Protein AF-A0A8T5V5U5-F1 (afdb_monomer)

Mean predicted aligned error: 10.46 Å

Structure (mmCIF, N/CA/C/O backbone):
data_AF-A0A8T5V5U5-F1
#
_entry.id   AF-A0A8T5V5U5-F1
#
loop_
_atom_site.group_PDB
_atom_site.id
_atom_site.type_symbol
_atom_site.label_atom_id
_atom_site.label_alt_id
_atom_site.label_comp_id
_atom_site.label_asym_id
_atom_site.label_entity_id
_atom_site.label_seq_id
_atom_site.pdbx_PDB_ins_code
_atom_site.Cartn_x
_atom_site.Cartn_y
_atom_site.Cartn_z
_atom_site.occupancy
_atom_site.B_iso_or_equiv
_atom_site.auth_seq_id
_atom_site.auth_comp_id
_atom_site.auth_asym_id
_atom_site.auth_atom_id
_atom_site.pdbx_PDB_model_num
ATOM 1 N N . MET A 1 1 ? -8.042 -79.315 -19.172 1.00 40.44 1 MET A N 1
ATOM 2 C CA . MET A 1 1 ? -8.288 -78.152 -18.292 1.00 40.44 1 MET A CA 1
ATOM 3 C C . MET A 1 1 ? -7.069 -77.241 -18.373 1.00 40.44 1 MET A C 1
ATOM 5 O O . MET A 1 1 ? -6.069 -77.537 -17.739 1.00 40.44 1 MET A O 1
ATOM 9 N N . LEU A 1 2 ? -7.105 -76.212 -19.225 1.00 36.47 2 LEU A N 1
ATOM 10 C CA . LEU A 1 2 ? -5.972 -75.315 -19.485 1.00 36.47 2 LEU A CA 1
ATOM 11 C C . LEU A 1 2 ? -6.379 -73.904 -19.035 1.00 36.47 2 LEU A C 1
ATOM 13 O O . LEU A 1 2 ? -7.321 -73.335 -19.582 1.00 36.47 2 LEU A O 1
ATOM 17 N N . ARG A 1 3 ? -5.746 -73.383 -17.979 1.00 41.25 3 ARG A N 1
ATOM 18 C CA . ARG A 1 3 ? -6.030 -72.053 -17.419 1.00 41.25 3 ARG A CA 1
ATOM 19 C C . ARG A 1 3 ? -5.137 -71.023 -18.113 1.00 41.25 3 ARG A C 1
ATOM 21 O O . ARG A 1 3 ? -3.934 -71.015 -17.883 1.00 41.25 3 ARG A O 1
ATOM 28 N N . ILE A 1 4 ? -5.726 -70.183 -18.960 1.00 43.28 4 ILE A N 1
ATOM 29 C CA . ILE A 1 4 ? -5.058 -69.038 -19.592 1.00 43.28 4 ILE A CA 1
ATOM 30 C C . ILE A 1 4 ? -5.238 -67.835 -18.662 1.00 43.28 4 ILE A C 1
ATOM 32 O O . ILE A 1 4 ? -6.363 -67.401 -18.421 1.00 43.28 4 ILE A O 1
ATOM 36 N N . ALA A 1 5 ? -4.140 -67.325 -18.106 1.00 45.56 5 ALA A N 1
ATOM 37 C CA . ALA A 1 5 ? -4.127 -66.097 -17.321 1.00 45.56 5 ALA A CA 1
ATOM 38 C C . ALA A 1 5 ? -3.966 -64.894 -18.265 1.00 45.56 5 ALA A C 1
ATOM 40 O O . ALA A 1 5 ? -2.950 -64.768 -18.944 1.00 45.56 5 ALA A O 1
ATOM 41 N N . PHE A 1 6 ? -4.976 -64.025 -18.318 1.00 41.44 6 PHE A N 1
ATOM 42 C CA . PHE A 1 6 ? -4.912 -62.738 -19.010 1.00 41.44 6 PHE A CA 1
ATOM 43 C C . PHE A 1 6 ? -4.240 -61.708 -18.091 1.00 41.44 6 PHE A C 1
ATOM 45 O O . PHE A 1 6 ? -4.782 -61.365 -17.042 1.00 41.44 6 PHE A O 1
ATOM 52 N N . LEU A 1 7 ? -3.066 -61.208 -18.479 1.00 42.84 7 LEU A N 1
ATOM 53 C CA . LEU A 1 7 ? -2.439 -60.039 -17.859 1.00 42.84 7 LEU A CA 1
ATOM 54 C C . LEU A 1 7 ? -2.978 -58.780 -18.548 1.00 42.84 7 LEU A C 1
ATOM 56 O O . LEU A 1 7 ? -2.652 -58.507 -19.701 1.00 42.84 7 LEU A O 1
ATOM 60 N N . ILE A 1 8 ? -3.822 -58.024 -17.847 1.00 51.00 8 ILE A N 1
ATOM 61 C CA . ILE A 1 8 ? -4.290 -56.706 -18.289 1.00 51.00 8 ILE A CA 1
ATOM 62 C C . ILE A 1 8 ? -3.205 -55.690 -17.919 1.00 51.00 8 ILE A C 1
ATOM 64 O O . ILE A 1 8 ? -3.034 -55.349 -16.750 1.00 51.00 8 ILE A O 1
ATOM 68 N N . GLY A 1 9 ? -2.445 -55.234 -18.915 1.00 42.00 9 GLY A N 1
ATOM 69 C CA . GLY A 1 9 ? -1.497 -54.132 -18.765 1.00 42.00 9 GLY A CA 1
ATOM 70 C C . GLY A 1 9 ? -2.240 -52.802 -18.654 1.00 42.00 9 GLY A C 1
ATOM 71 O O . GLY A 1 9 ? -2.858 -52.351 -19.615 1.00 42.00 9 GLY A O 1
ATOM 72 N N . PHE A 1 10 ? -2.188 -52.178 -17.480 1.00 47.00 10 PHE A N 1
ATOM 73 C CA . PHE A 1 10 ? -2.729 -50.842 -17.243 1.00 47.00 10 PHE A CA 1
ATOM 74 C C . PHE A 1 10 ? -1.712 -49.807 -17.747 1.00 47.00 10 PHE A C 1
ATOM 76 O O . PHE A 1 10 ? -0.696 -49.557 -17.100 1.00 47.00 10 PHE A O 1
ATOM 83 N N . ALA A 1 11 ? -1.943 -49.236 -18.929 1.00 49.22 11 ALA A N 1
ATOM 84 C CA . ALA A 1 11 ? -1.138 -48.128 -19.430 1.00 49.22 11 ALA A CA 1
ATOM 85 C C . ALA A 1 11 ? -1.590 -46.827 -18.746 1.00 49.22 11 ALA A C 1
ATOM 87 O O . ALA A 1 11 ? -2.638 -46.273 -19.076 1.00 49.22 11 ALA A O 1
ATOM 88 N N . LEU A 1 12 ? -0.807 -46.345 -17.777 1.00 43.38 12 LEU A N 1
ATOM 89 C CA . LEU A 1 12 ? -0.956 -44.998 -17.228 1.00 43.38 12 LEU A CA 1
ATOM 90 C C . LEU A 1 12 ? -0.521 -43.981 -18.291 1.00 43.38 12 LEU A C 1
ATOM 92 O O . LEU A 1 12 ? 0.668 -43.770 -18.522 1.00 43.38 12 LEU A O 1
ATOM 96 N N . VAL A 1 13 ? -1.493 -43.338 -18.932 1.00 50.69 13 VAL A N 1
ATOM 97 C CA . VAL A 1 13 ? -1.255 -42.124 -19.715 1.00 50.69 13 VAL A CA 1
ATOM 98 C C . VAL A 1 13 ? -1.174 -40.965 -18.724 1.00 50.69 13 VAL A C 1
ATOM 100 O O . VAL A 1 13 ? -2.190 -40.480 -18.232 1.00 50.69 13 VAL A O 1
ATOM 103 N N . ALA A 1 14 ? 0.046 -40.546 -18.392 1.00 45.31 14 ALA A N 1
ATOM 104 C CA . ALA A 1 14 ? 0.275 -39.307 -17.663 1.00 45.31 14 ALA A CA 1
ATOM 105 C C . ALA A 1 14 ? -0.024 -38.131 -18.604 1.00 45.31 14 ALA A C 1
ATOM 107 O O . ALA A 1 14 ? 0.769 -37.808 -19.487 1.00 45.31 14 ALA A O 1
ATOM 108 N N . ALA A 1 15 ? -1.194 -37.514 -18.443 1.00 49.97 15 ALA A N 1
ATOM 109 C CA . ALA A 1 15 ? -1.482 -36.225 -19.049 1.00 49.97 15 ALA A CA 1
ATOM 110 C C . ALA A 1 15 ? -0.567 -35.183 -18.391 1.00 49.97 15 ALA A C 1
ATOM 112 O O . ALA A 1 15 ? -0.761 -34.817 -17.233 1.00 49.97 15 ALA A O 1
ATOM 113 N N . ALA A 1 16 ? 0.465 -34.744 -19.111 1.00 41.50 16 ALA A N 1
ATOM 114 C CA . ALA A 1 16 ? 1.268 -33.606 -18.700 1.00 41.50 16 ALA A CA 1
ATOM 115 C C . ALA A 1 16 ? 0.401 -32.348 -18.824 1.00 41.50 16 ALA A C 1
ATOM 117 O O . ALA A 1 16 ? 0.183 -31.826 -19.917 1.00 41.50 16 ALA A O 1
ATOM 118 N N . SER A 1 17 ? -0.136 -31.893 -17.696 1.00 47.38 17 SER A N 1
ATOM 119 C CA . SER A 1 17 ? -0.726 -30.569 -17.567 1.00 47.38 17 SER A CA 1
ATOM 120 C C . SER A 1 17 ? 0.373 -29.543 -17.828 1.00 47.38 17 SER A C 1
ATOM 122 O O . SER A 1 17 ? 1.254 -29.356 -16.992 1.00 47.38 17 SER A O 1
ATOM 124 N N . SER A 1 18 ? 0.341 -28.877 -18.980 1.00 47.53 18 SER A N 1
ATOM 125 C CA . SER A 1 18 ? 1.113 -27.661 -19.237 1.00 47.53 18 SER A CA 1
ATOM 126 C C . SER A 1 18 ? 0.532 -26.524 -18.394 1.00 47.53 18 SER A C 1
ATOM 128 O O . SER A 1 18 ? -0.169 -25.638 -18.878 1.00 47.53 18 SER A O 1
ATOM 130 N N . GLY A 1 19 ? 0.786 -26.592 -17.087 1.00 40.78 19 GLY A N 1
ATOM 131 C CA . GLY A 1 19 ? 0.686 -25.441 -16.212 1.00 40.78 19 GLY A CA 1
ATOM 132 C C . GLY A 1 19 ? 1.736 -24.431 -16.652 1.00 40.78 19 GLY A C 1
ATOM 133 O O . GLY A 1 19 ? 2.892 -24.789 -16.867 1.00 40.78 19 GLY A O 1
ATOM 134 N N . ILE A 1 20 ? 1.321 -23.179 -16.823 1.00 45.94 20 ILE A N 1
ATOM 135 C CA . ILE A 1 20 ? 2.246 -22.051 -16.863 1.00 45.94 20 ILE A CA 1
ATOM 136 C C . ILE A 1 20 ? 2.888 -22.030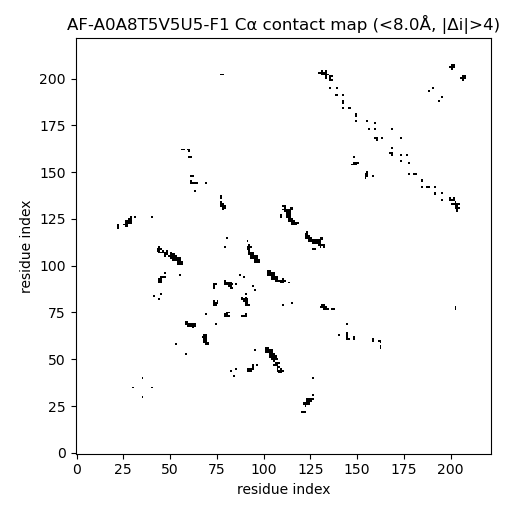 -15.481 1.00 45.94 20 ILE A C 1
ATOM 138 O O . ILE A 1 20 ? 2.286 -21.595 -14.501 1.00 45.94 20 ILE A O 1
ATOM 142 N N . GLU A 1 21 ? 4.065 -22.628 -15.389 1.00 42.22 21 GLU A N 1
ATOM 143 C CA . GLU A 1 21 ? 4.901 -22.576 -14.209 1.00 42.22 21 GLU A CA 1
ATOM 144 C C . GLU A 1 21 ? 5.364 -21.127 -14.112 1.00 42.22 21 GLU A C 1
ATOM 146 O O . GLU A 1 21 ? 6.242 -20.688 -14.853 1.00 42.22 21 GLU A O 1
ATOM 151 N N . THR A 1 22 ? 4.674 -20.340 -13.283 1.00 44.41 22 THR A N 1
ATOM 152 C CA . THR A 1 22 ? 5.077 -18.979 -12.943 1.00 44.41 22 THR A CA 1
ATOM 153 C C . THR A 1 22 ? 6.542 -19.058 -12.549 1.00 44.41 22 THR A C 1
ATOM 155 O O . THR A 1 22 ? 6.853 -19.676 -11.535 1.00 44.41 22 THR A O 1
ATOM 158 N N . ALA A 1 23 ? 7.442 -18.533 -13.382 1.00 45.41 23 ALA A N 1
ATOM 159 C CA . ALA A 1 23 ? 8.873 -18.696 -13.182 1.00 45.41 23 ALA A CA 1
ATOM 160 C C . ALA A 1 23 ? 9.252 -18.191 -11.779 1.00 45.41 23 ALA A C 1
ATOM 162 O O . ALA A 1 23 ? 9.280 -16.989 -11.529 1.00 45.41 23 ALA A O 1
ATOM 163 N N . LEU A 1 24 ? 9.525 -19.129 -10.865 1.00 52.41 24 LEU A N 1
ATOM 164 C CA . LEU A 1 24 ? 9.871 -18.916 -9.453 1.00 52.41 24 LEU A CA 1
ATOM 165 C C . LEU A 1 24 ? 11.300 -18.361 -9.264 1.00 52.41 24 LEU A C 1
ATOM 167 O O . LEU A 1 24 ? 11.876 -18.482 -8.187 1.00 52.41 24 LEU A O 1
ATOM 171 N N . GLY A 1 25 ? 11.899 -17.795 -10.314 1.00 65.06 25 GLY A N 1
ATOM 172 C CA . GLY A 1 25 ? 13.236 -17.207 -10.287 1.00 65.06 25 GLY A CA 1
ATOM 173 C C . GLY A 1 25 ? 13.189 -15.685 -10.190 1.00 65.06 25 GLY A C 1
ATOM 174 O O . GLY A 1 25 ? 12.236 -15.055 -10.654 1.00 65.06 25 GLY A O 1
ATOM 175 N N . ASP A 1 26 ? 14.242 -15.093 -9.622 1.00 80.75 26 ASP A N 1
ATOM 176 C CA . ASP A 1 26 ? 14.436 -13.642 -9.653 1.00 80.75 26 ASP A CA 1
ATOM 177 C C . ASP A 1 26 ? 14.361 -13.120 -11.099 1.00 80.75 26 ASP A C 1
ATOM 179 O O . ASP A 1 26 ? 14.872 -13.766 -12.024 1.00 80.75 26 ASP A O 1
ATOM 183 N N . PRO A 1 27 ? 13.723 -11.959 -11.336 1.00 91.75 27 PRO A N 1
ATOM 184 C CA . PRO A 1 27 ? 13.595 -11.430 -12.681 1.00 91.75 27 PRO A CA 1
ATOM 185 C C . PRO A 1 27 ? 14.966 -11.046 -13.244 1.00 91.75 27 PRO A C 1
ATOM 187 O O . PRO A 1 27 ? 15.852 -10.567 -12.534 1.00 91.75 27 PRO A O 1
ATOM 190 N N . ILE A 1 28 ? 15.113 -11.166 -14.560 1.00 94.50 28 ILE A N 1
ATOM 191 C CA . ILE A 1 28 ? 16.248 -10.599 -15.280 1.00 94.50 28 ILE A CA 1
ATOM 192 C C . ILE A 1 28 ? 16.053 -9.084 -15.316 1.00 94.50 28 ILE A C 1
ATOM 194 O O . ILE A 1 28 ? 15.164 -8.576 -16.003 1.00 94.50 28 ILE A O 1
ATOM 198 N N . TYR A 1 29 ? 16.875 -8.350 -14.574 1.00 94.31 29 TYR A N 1
ATOM 199 C CA . TYR A 1 29 ? 16.890 -6.893 -14.646 1.00 94.31 29 TYR A CA 1
ATOM 200 C C . TYR A 1 29 ? 17.491 -6.448 -15.981 1.00 94.31 29 TYR A C 1
ATOM 202 O O . TYR A 1 29 ? 18.589 -6.868 -16.344 1.00 94.31 29 TYR A O 1
ATOM 210 N N . VAL A 1 30 ? 16.753 -5.624 -16.722 1.00 94.56 30 VAL A N 1
ATOM 211 C CA . VAL A 1 30 ? 17.214 -5.057 -17.993 1.00 94.56 30 VAL A CA 1
ATOM 212 C C . VAL A 1 30 ? 18.369 -4.089 -17.735 1.00 94.56 30 VAL A C 1
ATOM 214 O O . VAL A 1 30 ? 18.392 -3.396 -16.719 1.00 94.56 30 VAL A O 1
ATOM 217 N N . ASP A 1 31 ? 19.340 -4.068 -18.650 1.00 93.19 31 ASP A N 1
ATOM 218 C CA . ASP A 1 31 ? 20.462 -3.131 -18.603 1.00 93.19 31 ASP A CA 1
ATOM 219 C C . ASP A 1 31 ? 19.953 -1.691 -18.789 1.00 93.19 31 ASP A C 1
ATOM 221 O O . ASP A 1 31 ? 19.406 -1.337 -19.834 1.00 93.19 31 ASP A O 1
ATOM 225 N N . GLN A 1 32 ? 20.114 -0.875 -17.747 1.00 91.00 32 GLN A N 1
ATOM 226 C CA . GLN A 1 32 ? 19.724 0.537 -17.698 1.00 91.00 32 GLN A CA 1
ATOM 227 C C . GLN A 1 32 ? 20.938 1.471 -17.883 1.00 91.00 32 GLN A C 1
ATOM 229 O O . GLN A 1 32 ? 20.843 2.673 -17.629 1.00 91.00 32 GLN A O 1
ATOM 234 N N . GLY A 1 33 ? 22.079 0.930 -18.319 1.00 93.75 33 GLY A N 1
ATOM 235 C CA . GLY A 1 33 ? 23.340 1.637 -18.496 1.00 93.75 33 GLY A CA 1
ATOM 236 C C . GLY A 1 33 ? 24.363 1.341 -17.391 1.00 93.75 33 GLY A C 1
ATOM 237 O O . GLY A 1 33 ? 24.023 0.840 -16.317 1.00 93.75 33 GLY A O 1
ATOM 238 N N . PRO A 1 34 ? 25.639 1.706 -17.620 1.00 91.94 34 PRO A N 1
ATOM 239 C CA . PRO A 1 34 ? 26.768 1.281 -16.787 1.00 91.94 34 PRO A CA 1
ATOM 240 C C . PRO A 1 34 ? 26.775 1.879 -15.374 1.00 91.94 34 PRO A C 1
ATOM 242 O O . PRO A 1 34 ? 27.536 1.424 -14.524 1.00 91.94 34 PRO A O 1
ATOM 245 N N . THR A 1 35 ? 25.964 2.907 -15.122 1.00 94.81 35 THR A N 1
ATOM 246 C CA . THR A 1 35 ? 25.879 3.599 -13.831 1.00 94.81 35 THR A CA 1
ATOM 247 C C . THR A 1 35 ? 24.647 3.209 -13.019 1.00 94.81 35 THR A C 1
ATOM 249 O O . THR A 1 35 ? 24.488 3.734 -11.928 1.00 94.81 35 THR A O 1
ATOM 252 N N . TRP A 1 36 ? 23.757 2.348 -13.531 1.00 95.81 36 TRP A N 1
ATOM 253 C CA . TRP A 1 36 ? 22.567 1.913 -12.794 1.00 95.81 36 TRP A CA 1
ATOM 254 C C . TRP A 1 36 ? 22.881 0.666 -11.969 1.00 95.81 36 TRP A C 1
ATOM 256 O O . TRP A 1 36 ? 22.870 -0.461 -12.474 1.00 95.81 36 TRP A O 1
ATOM 266 N N . THR A 1 37 ? 23.203 0.866 -10.696 1.00 94.25 37 THR A N 1
ATOM 267 C CA . THR A 1 37 ? 23.618 -0.217 -9.803 1.00 94.25 37 THR A CA 1
ATOM 268 C C . THR A 1 37 ? 22.430 -0.889 -9.107 1.00 94.25 37 THR A C 1
ATOM 270 O O . THR A 1 37 ? 21.284 -0.438 -9.163 1.00 94.25 37 THR A O 1
ATOM 273 N N . ALA A 1 38 ? 22.695 -2.002 -8.417 1.00 91.62 38 ALA A N 1
ATOM 274 C CA . ALA A 1 38 ? 21.693 -2.636 -7.561 1.00 91.62 38 ALA A CA 1
ATOM 275 C C . ALA A 1 38 ? 21.281 -1.740 -6.376 1.00 91.62 38 ALA A C 1
ATOM 277 O O . ALA A 1 38 ? 20.131 -1.808 -5.945 1.00 91.62 38 ALA A O 1
ATOM 278 N N . GLU A 1 39 ? 22.194 -0.899 -5.879 1.00 93.00 39 GLU A N 1
ATOM 279 C CA . GLU A 1 39 ? 21.915 0.071 -4.817 1.00 93.00 39 GLU A CA 1
ATOM 280 C C . GLU A 1 39 ? 20.982 1.176 -5.323 1.00 93.00 39 GLU A C 1
ATOM 282 O O . GLU A 1 39 ? 19.945 1.412 -4.707 1.00 93.00 39 GLU A O 1
ATOM 287 N N . ASP A 1 40 ? 21.268 1.747 -6.501 1.00 95.19 40 ASP A N 1
ATOM 288 C CA . ASP A 1 40 ? 20.399 2.749 -7.139 1.00 95.19 40 ASP A CA 1
ATOM 289 C C . ASP A 1 40 ? 18.989 2.204 -7.370 1.00 95.19 40 ASP A C 1
ATOM 291 O O . ASP A 1 40 ? 17.998 2.896 -7.142 1.00 95.19 40 ASP A O 1
ATOM 295 N N . ARG A 1 41 ? 18.877 0.934 -7.781 1.00 95.25 41 ARG A N 1
ATOM 296 C CA . ARG A 1 41 ? 17.582 0.266 -7.941 1.00 95.25 41 ARG A CA 1
ATOM 297 C C . ARG A 1 41 ? 16.846 0.106 -6.613 1.00 95.25 41 ARG A C 1
ATOM 299 O O . ARG A 1 41 ? 15.646 0.370 -6.552 1.00 95.25 41 ARG A O 1
ATOM 306 N N . ALA A 1 42 ? 17.531 -0.363 -5.571 1.00 93.75 42 ALA A N 1
ATOM 307 C CA . ALA A 1 42 ? 16.920 -0.575 -4.261 1.00 93.75 42 ALA A CA 1
ATOM 308 C C . ALA A 1 42 ? 16.381 0.743 -3.690 1.00 93.75 42 ALA A C 1
ATOM 310 O O . ALA A 1 42 ? 15.235 0.810 -3.244 1.00 93.75 42 ALA A O 1
ATOM 311 N N . ASP A 1 43 ? 17.172 1.806 -3.792 1.00 94.69 43 ASP A N 1
ATOM 312 C CA . ASP A 1 43 ? 16.779 3.147 -3.389 1.00 94.69 43 ASP A CA 1
ATOM 313 C C . ASP A 1 43 ? 15.669 3.719 -4.299 1.00 94.69 43 ASP A C 1
ATOM 315 O O . ASP A 1 43 ? 14.672 4.225 -3.787 1.00 94.69 43 ASP A O 1
ATOM 319 N N . TYR A 1 44 ? 15.718 3.527 -5.622 1.00 95.62 44 TYR A N 1
ATOM 320 C CA . TYR A 1 44 ? 14.621 3.861 -6.544 1.00 95.62 44 TYR A CA 1
ATOM 321 C C . TYR A 1 44 ? 13.286 3.191 -6.165 1.00 95.62 44 TYR A C 1
ATOM 323 O O . TYR A 1 44 ? 12.224 3.820 -6.239 1.00 95.62 44 TYR A O 1
ATOM 331 N N . TYR A 1 45 ? 13.314 1.935 -5.715 1.00 96.38 45 TYR A N 1
ATOM 332 C CA . TYR A 1 45 ? 12.112 1.204 -5.300 1.00 96.38 45 TYR A CA 1
ATOM 333 C C . TYR A 1 45 ? 11.439 1.788 -4.058 1.00 96.38 45 TYR A C 1
ATOM 335 O O . TYR A 1 45 ? 10.226 1.624 -3.898 1.00 96.38 45 TYR A O 1
ATOM 343 N N . THR A 1 46 ? 12.179 2.511 -3.217 1.00 95.12 46 THR A N 1
ATOM 344 C CA . THR A 1 46 ? 11.671 3.037 -1.942 1.00 95.12 46 THR A CA 1
ATOM 345 C C . THR A 1 46 ? 11.811 4.547 -1.768 1.00 95.12 46 THR A C 1
ATOM 347 O O . THR A 1 46 ? 11.411 5.061 -0.729 1.00 95.12 46 THR A O 1
ATOM 350 N N . ARG A 1 47 ? 12.345 5.284 -2.747 1.00 95.38 47 ARG A N 1
ATOM 351 C CA . ARG A 1 47 ? 12.599 6.724 -2.614 1.00 95.38 47 ARG A CA 1
ATOM 352 C C . ARG A 1 47 ? 11.313 7.499 -2.326 1.00 95.38 47 ARG A C 1
ATOM 354 O O . ARG A 1 47 ? 10.373 7.480 -3.119 1.00 95.38 47 ARG A O 1
ATOM 361 N N . ASP A 1 48 ? 11.297 8.206 -1.197 1.00 94.12 48 ASP A N 1
ATOM 362 C CA . ASP A 1 48 ? 10.163 9.033 -0.786 1.00 94.12 48 ASP A CA 1
ATOM 363 C C . ASP A 1 48 ? 9.897 10.164 -1.795 1.00 94.12 48 ASP A C 1
ATOM 365 O O . ASP A 1 48 ? 10.810 10.867 -2.224 1.00 94.12 48 ASP A O 1
ATOM 369 N N . GLN A 1 49 ? 8.622 10.355 -2.134 1.00 93.12 49 GLN A N 1
ATOM 370 C CA . GLN A 1 49 ? 8.121 11.449 -2.976 1.00 93.12 49 GLN A CA 1
ATOM 371 C C . GLN A 1 49 ? 7.114 12.350 -2.238 1.00 93.12 49 GLN A C 1
ATOM 373 O O . GLN A 1 49 ? 6.360 13.095 -2.860 1.00 93.12 49 GLN A O 1
ATOM 378 N N . GLY A 1 50 ? 7.029 12.229 -0.912 1.00 93.69 50 GLY A N 1
ATOM 379 C CA . GLY A 1 50 ? 6.114 12.991 -0.063 1.00 93.69 50 GLY A CA 1
ATOM 380 C C . GLY A 1 50 ? 4.700 12.409 0.042 1.00 93.69 50 GLY A C 1
ATOM 381 O O . GLY A 1 50 ? 3.856 12.986 0.725 1.00 93.69 50 GLY A O 1
ATOM 382 N N . SER A 1 51 ? 4.415 11.261 -0.583 1.00 94.94 51 SER A N 1
ATOM 383 C CA . SER A 1 51 ? 3.108 10.604 -0.457 1.00 94.94 51 SER A CA 1
ATOM 384 C C . SER A 1 51 ? 2.900 10.043 0.949 1.00 94.94 51 SER A C 1
ATOM 386 O O . SER A 1 51 ? 3.771 9.362 1.485 1.00 94.94 51 SER A O 1
ATOM 388 N N . ARG A 1 52 ? 1.704 10.221 1.517 1.00 94.81 52 ARG A N 1
ATOM 389 C CA . ARG A 1 52 ? 1.289 9.614 2.792 1.00 94.81 52 ARG A CA 1
ATOM 390 C C . ARG A 1 52 ? -0.106 9.011 2.623 1.00 94.81 52 ARG A C 1
ATOM 392 O O . ARG A 1 52 ? -1.088 9.741 2.576 1.00 94.81 52 ARG A O 1
ATOM 399 N N . LEU A 1 53 ? -0.174 7.689 2.482 1.00 96.31 53 LEU A N 1
ATOM 400 C CA . LEU A 1 53 ? -1.407 6.946 2.224 1.00 96.31 53 LEU A CA 1
ATOM 401 C C . LEU A 1 53 ? -2.068 6.512 3.535 1.00 96.31 53 LEU A C 1
ATOM 403 O O . LEU A 1 53 ? -3.127 7.017 3.886 1.00 96.31 53 LEU A O 1
ATOM 407 N N . ILE A 1 54 ? -1.431 5.611 4.283 1.00 97.88 54 ILE A N 1
ATOM 408 C CA . ILE A 1 54 ? -2.000 4.979 5.483 1.00 97.88 54 ILE A CA 1
ATOM 409 C C . ILE A 1 54 ? -0.889 4.630 6.479 1.00 97.88 54 ILE A C 1
ATOM 411 O O . ILE A 1 54 ? 0.250 4.400 6.079 1.00 97.88 54 ILE A O 1
ATOM 415 N N . ASN A 1 55 ? -1.193 4.587 7.775 1.00 97.62 55 ASN A N 1
ATOM 416 C CA . ASN A 1 55 ? -0.254 4.076 8.774 1.00 97.62 55 ASN A CA 1
ATOM 417 C C . ASN A 1 55 ? 0.055 2.586 8.511 1.00 97.62 55 ASN A C 1
ATOM 419 O O . ASN A 1 55 ? -0.846 1.800 8.211 1.00 97.62 55 ASN A O 1
ATOM 423 N N . LEU A 1 56 ? 1.324 2.188 8.626 1.00 96.94 56 LEU A N 1
ATOM 424 C CA . LEU A 1 56 ? 1.762 0.824 8.320 1.00 96.94 56 LEU A CA 1
ATOM 425 C C . LEU A 1 56 ? 1.090 -0.218 9.216 1.00 96.94 56 LEU A C 1
ATOM 427 O O . LEU A 1 56 ? 0.680 -1.270 8.731 1.00 96.94 56 LEU A O 1
ATOM 431 N N . THR A 1 57 ? 0.976 0.058 10.512 1.00 96.25 57 THR A N 1
ATOM 432 C CA . THR A 1 57 ? 0.380 -0.872 11.474 1.00 96.25 57 THR A CA 1
ATOM 433 C C . THR A 1 57 ? -1.102 -1.075 11.179 1.00 96.25 57 THR A C 1
ATOM 435 O O . THR A 1 57 ? -1.593 -2.199 11.247 1.00 96.25 57 THR A O 1
ATOM 438 N N . TRP A 1 58 ? -1.799 -0.019 10.750 1.00 98.00 58 TRP A N 1
ATOM 439 C CA . TRP A 1 58 ? -3.183 -0.129 10.287 1.00 98.00 58 TRP A CA 1
ATOM 440 C C . TRP A 1 58 ? -3.268 -0.997 9.037 1.00 98.00 58 TRP A C 1
ATOM 442 O O . TRP A 1 58 ? -4.016 -1.965 9.032 1.00 98.00 58 TRP A O 1
ATOM 452 N N . LEU A 1 59 ? -2.445 -0.725 8.018 1.00 98.12 59 LEU A N 1
ATOM 453 C CA . LEU A 1 59 ? -2.426 -1.505 6.777 1.00 98.12 59 LEU A CA 1
ATOM 454 C C . LEU A 1 59 ? -2.182 -3.002 7.022 1.00 98.12 59 LEU A C 1
ATOM 456 O O . LEU A 1 59 ? -2.814 -3.841 6.385 1.00 98.12 59 LEU A O 1
ATOM 460 N N . ARG A 1 60 ? -1.293 -3.348 7.961 1.00 96.88 60 ARG A N 1
ATOM 461 C CA . ARG A 1 60 ? -1.026 -4.745 8.348 1.00 96.88 60 ARG A CA 1
ATOM 462 C C . ARG A 1 60 ? -2.193 -5.407 9.080 1.00 96.88 60 ARG A C 1
ATOM 464 O O . ARG A 1 60 ? -2.346 -6.621 8.976 1.00 96.88 60 ARG A O 1
ATOM 471 N N . ALA A 1 61 ? -2.986 -4.634 9.817 1.00 97.69 61 ALA A N 1
ATOM 472 C CA . ALA A 1 61 ? -4.146 -5.124 10.555 1.00 97.69 61 ALA A CA 1
ATOM 473 C C . ALA A 1 61 ? -5.389 -5.322 9.669 1.00 97.69 61 ALA A C 1
ATOM 475 O O . ALA A 1 61 ? -6.301 -6.058 10.051 1.00 97.69 61 ALA A O 1
ATOM 476 N N . LEU A 1 62 ? -5.433 -4.694 8.489 1.00 98.44 62 LEU A N 1
ATOM 477 C CA . LEU A 1 62 ? -6.558 -4.808 7.563 1.00 98.44 62 LEU A CA 1
ATOM 478 C C . LEU A 1 62 ? -6.709 -6.219 6.987 1.00 98.44 62 LEU A C 1
ATOM 480 O O . LEU A 1 62 ? -5.743 -6.965 6.783 1.00 98.44 62 LEU A O 1
ATOM 484 N N . LYS A 1 63 ? -7.957 -6.547 6.656 1.00 98.06 63 LYS A N 1
ATOM 485 C CA . LYS A 1 63 ? -8.335 -7.755 5.926 1.00 98.06 63 LYS A CA 1
ATOM 486 C C . LYS A 1 63 ? -8.813 -7.395 4.523 1.00 98.06 63 LYS A C 1
ATOM 488 O O . LYS A 1 63 ? -9.406 -6.340 4.321 1.00 98.06 63 LYS A O 1
ATOM 493 N N . ALA A 1 64 ? -8.533 -8.265 3.562 1.00 96.06 64 ALA A N 1
ATOM 494 C CA . ALA A 1 64 ? -9.130 -8.213 2.235 1.00 96.06 64 ALA A CA 1
ATOM 495 C C . ALA A 1 64 ? -10.550 -8.813 2.257 1.00 96.06 64 ALA A C 1
ATOM 497 O O . ALA A 1 64 ? -10.994 -9.369 3.264 1.00 96.06 64 ALA A O 1
ATOM 498 N N . LYS A 1 65 ? -11.265 -8.714 1.128 1.00 92.19 65 LYS A N 1
ATOM 499 C CA . LYS A 1 65 ? -12.660 -9.179 0.977 1.00 92.19 65 LYS A CA 1
ATOM 500 C C . LYS A 1 65 ? -12.876 -10.666 1.285 1.00 92.19 65 LYS A C 1
ATOM 502 O O . LYS A 1 65 ? -13.985 -11.073 1.606 1.00 92.19 65 LYS A O 1
ATOM 507 N N . ASP A 1 66 ? -11.828 -11.470 1.156 1.00 93.25 66 ASP A N 1
ATOM 508 C CA . ASP A 1 66 ? -11.809 -12.909 1.425 1.00 93.25 66 ASP A CA 1
ATOM 509 C C . ASP A 1 66 ? -11.450 -13.245 2.887 1.00 93.25 66 ASP A C 1
ATOM 511 O O . ASP A 1 66 ? -11.348 -14.415 3.252 1.00 93.25 66 ASP A O 1
ATOM 515 N N . GLY A 1 67 ? -11.247 -12.227 3.730 1.00 94.81 67 GLY A N 1
ATOM 516 C CA . GLY A 1 67 ? -10.858 -12.363 5.132 1.00 94.81 67 GLY A CA 1
ATOM 517 C C . GLY A 1 67 ? -9.359 -12.589 5.363 1.00 94.81 67 GLY A C 1
ATOM 518 O O . GLY A 1 67 ? -8.925 -12.625 6.521 1.00 94.81 67 GLY A O 1
ATOM 519 N N . GLN A 1 68 ? -8.543 -12.707 4.311 1.00 96.62 68 GLN A N 1
ATOM 520 C CA . GLN A 1 68 ? -7.090 -12.826 4.443 1.00 96.62 68 GLN A CA 1
ATOM 521 C C . GLN A 1 68 ? -6.455 -11.485 4.825 1.00 96.62 68 GLN A C 1
ATOM 523 O O . GLN A 1 68 ? -7.058 -10.431 4.613 1.00 96.62 68 GLN A O 1
ATOM 528 N N . PRO A 1 69 ? -5.242 -11.467 5.414 1.00 97.50 69 PRO A N 1
ATOM 529 C CA . PRO A 1 69 ? -4.505 -10.220 5.606 1.00 97.50 69 PRO A CA 1
ATOM 530 C C . PRO A 1 69 ? -4.401 -9.433 4.296 1.00 97.50 69 PRO A C 1
ATOM 532 O O . PRO A 1 69 ? -4.090 -10.007 3.251 1.00 97.50 69 PRO A O 1
ATOM 535 N N . PHE A 1 70 ? -4.608 -8.117 4.349 1.00 97.88 70 PHE A N 1
ATOM 536 C CA . PHE A 1 70 ? -4.644 -7.272 3.150 1.00 97.88 70 PHE A CA 1
ATOM 537 C C . PHE A 1 70 ? -3.339 -7.317 2.330 1.00 97.88 70 PHE A C 1
ATOM 539 O O . PHE A 1 70 ? -3.364 -7.154 1.110 1.00 97.88 70 PHE A O 1
ATOM 546 N N . LEU A 1 71 ? -2.207 -7.577 2.994 1.00 96.44 71 LEU A N 1
ATOM 547 C CA . LEU A 1 71 ? -0.870 -7.695 2.397 1.00 96.44 71 LEU A CA 1
ATOM 548 C C . LEU A 1 71 ? -0.425 -9.147 2.126 1.00 96.44 71 LEU A C 1
ATOM 550 O O . LEU A 1 71 ? 0.750 -9.370 1.853 1.00 96.44 71 LEU A O 1
ATOM 554 N N . SER A 1 72 ? -1.317 -10.136 2.240 1.00 95.31 72 SER A N 1
ATOM 555 C CA . SER A 1 72 ? -0.961 -11.568 2.186 1.00 95.31 72 SER A CA 1
ATOM 556 C C . SER A 1 72 ? -0.264 -12.007 0.892 1.00 95.31 72 SER A C 1
ATOM 558 O O . SER A 1 72 ? 0.630 -12.845 0.939 1.00 95.31 72 SER A O 1
ATOM 560 N N . ASP A 1 73 ? -0.621 -11.411 -0.241 1.00 93.94 73 ASP A N 1
ATOM 561 C CA . ASP A 1 73 ? -0.0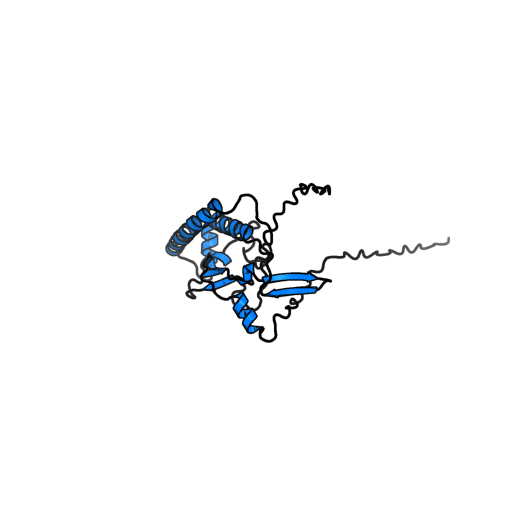49 -11.667 -1.568 1.00 93.94 73 ASP A CA 1
ATOM 562 C C . ASP A 1 73 ? 0.973 -10.596 -1.998 1.00 93.94 73 ASP A C 1
ATOM 564 O O . ASP A 1 73 ? 1.307 -10.495 -3.181 1.00 93.94 73 ASP A O 1
ATOM 568 N N . GLY A 1 74 ? 1.408 -9.725 -1.078 1.00 95.19 74 GLY A N 1
ATOM 569 C CA . GLY A 1 74 ? 2.276 -8.588 -1.393 1.00 95.19 74 GLY A CA 1
ATOM 570 C C . GLY A 1 74 ? 1.645 -7.560 -2.339 1.00 95.19 74 GLY A C 1
ATOM 571 O O . GLY A 1 74 ? 2.378 -6.809 -2.979 1.00 95.19 74 GLY A O 1
ATOM 572 N N . LEU A 1 75 ? 0.308 -7.522 -2.436 1.00 96.62 75 LEU A N 1
ATOM 573 C CA . LEU A 1 75 ? -0.470 -6.679 -3.353 1.00 96.62 75 LEU A CA 1
ATOM 574 C C . LEU A 1 75 ? -0.293 -7.036 -4.839 1.00 96.62 75 LEU A C 1
ATOM 576 O O . LEU A 1 75 ? -0.622 -6.233 -5.719 1.00 96.62 75 LEU A O 1
ATOM 580 N N . THR A 1 76 ? 0.190 -8.243 -5.141 1.00 94.69 76 THR A N 1
ATOM 581 C CA . THR A 1 76 ? 0.367 -8.723 -6.522 1.00 94.69 76 THR A CA 1
ATOM 582 C C . THR A 1 76 ? -0.944 -8.772 -7.305 1.00 94.69 76 THR A C 1
ATOM 584 O O . THR A 1 76 ? -0.924 -8.529 -8.512 1.00 94.69 76 THR A O 1
ATOM 587 N N . ARG A 1 77 ? -2.095 -8.952 -6.635 1.00 94.38 77 ARG A N 1
ATOM 588 C CA . ARG A 1 77 ? -3.432 -8.821 -7.246 1.00 94.38 77 ARG A CA 1
ATOM 589 C C . ARG A 1 77 ? -3.695 -7.465 -7.907 1.00 94.38 77 ARG A C 1
ATOM 591 O O . ARG A 1 77 ? -4.460 -7.409 -8.858 1.00 94.38 77 ARG A O 1
ATOM 598 N N . TYR A 1 78 ? -3.024 -6.401 -7.460 1.00 94.75 78 TYR A N 1
ATOM 599 C CA . TYR A 1 78 ? -3.094 -5.070 -8.078 1.00 94.75 78 TYR A CA 1
ATOM 600 C C . TYR A 1 78 ? -1.883 -4.768 -8.968 1.00 94.75 78 TYR A C 1
ATOM 602 O O . TYR A 1 78 ? -1.655 -3.616 -9.324 1.00 94.75 78 TYR A O 1
ATOM 610 N N . GLY A 1 79 ? -1.054 -5.762 -9.296 1.00 94.31 79 GLY A N 1
ATOM 611 C CA . GLY A 1 79 ? 0.129 -5.593 -10.141 1.00 94.31 79 GLY A CA 1
ATOM 612 C C . GLY A 1 79 ? 1.343 -4.972 -9.443 1.00 94.31 79 GLY A C 1
ATOM 613 O O . GLY A 1 79 ? 2.291 -4.588 -10.131 1.00 94.31 79 GLY A O 1
ATOM 614 N N . PHE A 1 80 ? 1.349 -4.878 -8.107 1.00 96.00 80 PHE A N 1
ATOM 615 C CA . PHE A 1 80 ? 2.574 -4.567 -7.369 1.00 96.00 80 PHE A CA 1
ATOM 616 C C . PHE A 1 80 ? 3.601 -5.692 -7.524 1.00 96.00 80 PHE A C 1
ATOM 618 O O . PHE A 1 80 ? 3.259 -6.867 -7.662 1.00 96.00 80 PHE A O 1
ATOM 625 N N . LEU A 1 81 ? 4.878 -5.320 -7.491 1.00 96.31 81 LEU A N 1
ATOM 626 C CA . LEU A 1 81 ? 5.985 -6.240 -7.719 1.00 96.31 81 LEU A CA 1
ATOM 627 C C . LEU A 1 81 ? 6.708 -6.557 -6.401 1.00 96.31 81 LEU A C 1
ATOM 629 O O . LEU A 1 81 ? 6.903 -5.644 -5.593 1.00 96.31 81 LEU A O 1
ATOM 633 N N . PRO A 1 82 ? 7.167 -7.803 -6.182 1.00 94.56 82 PRO A N 1
ATOM 634 C CA . PRO A 1 82 ? 7.948 -8.149 -4.999 1.00 94.56 82 PRO A CA 1
ATOM 635 C C . PRO A 1 82 ? 9.202 -7.280 -4.857 1.00 94.56 82 PRO A C 1
ATOM 637 O O . PRO A 1 82 ? 9.888 -6.999 -5.846 1.00 94.56 82 PRO A O 1
ATOM 640 N N . ASN A 1 83 ? 9.502 -6.890 -3.617 1.00 93.38 83 ASN A N 1
ATOM 641 C CA . ASN A 1 83 ? 10.703 -6.146 -3.239 1.00 93.38 83 ASN A CA 1
ATOM 642 C C . ASN A 1 83 ? 11.376 -6.817 -2.029 1.00 93.38 83 ASN A C 1
ATOM 644 O O . ASN A 1 83 ? 11.241 -6.336 -0.904 1.00 93.38 83 ASN A O 1
ATOM 648 N N . PRO A 1 84 ? 12.069 -7.953 -2.231 1.00 84.19 84 PRO A N 1
ATOM 649 C CA . PRO A 1 84 ? 12.675 -8.709 -1.134 1.00 84.19 84 PRO A CA 1
ATOM 650 C C . PRO A 1 84 ? 13.771 -7.929 -0.390 1.00 84.19 84 PRO A C 1
ATOM 652 O O . PRO A 1 84 ? 14.082 -8.257 0.749 1.00 84.19 84 PRO A O 1
ATOM 655 N N . GLY A 1 85 ? 14.333 -6.877 -0.999 1.00 80.25 85 GLY A N 1
ATOM 656 C CA . GLY A 1 85 ? 15.297 -5.986 -0.347 1.00 80.25 85 GLY A CA 1
ATOM 657 C C . GLY A 1 85 ? 14.677 -5.004 0.655 1.00 80.25 85 GLY A C 1
ATOM 658 O O . GLY A 1 85 ? 15.409 -4.315 1.362 1.00 80.25 85 GLY A O 1
ATOM 659 N N . ASN A 1 86 ? 13.347 -4.915 0.739 1.00 85.06 86 ASN A N 1
ATOM 660 C CA . ASN A 1 86 ? 12.666 -4.003 1.650 1.00 85.06 86 ASN A CA 1
ATOM 661 C C . ASN A 1 86 ? 12.449 -4.637 3.029 1.00 85.06 86 ASN A C 1
ATOM 663 O O . ASN A 1 86 ? 11.659 -5.568 3.180 1.00 85.06 86 ASN A O 1
ATOM 667 N N . ASN A 1 87 ? 13.063 -4.059 4.062 1.00 82.44 87 ASN A N 1
ATOM 668 C CA . ASN A 1 87 ? 12.957 -4.519 5.452 1.00 82.44 87 ASN A CA 1
ATOM 669 C C . ASN A 1 87 ? 11.530 -4.476 6.036 1.00 82.44 87 ASN A C 1
ATOM 671 O O . ASN A 1 87 ? 11.249 -5.137 7.034 1.00 82.44 87 ASN A O 1
ATOM 675 N N . THR A 1 88 ? 10.616 -3.721 5.423 1.00 85.75 88 THR A N 1
ATOM 676 C CA . THR A 1 88 ? 9.204 -3.663 5.822 1.00 85.75 88 THR A CA 1
ATOM 677 C C . THR A 1 88 ? 8.323 -4.645 5.049 1.00 85.75 88 THR A C 1
ATOM 679 O O . THR A 1 88 ? 7.112 -4.670 5.274 1.00 85.75 88 THR A O 1
ATOM 682 N N . ASN A 1 89 ? 8.879 -5.478 4.164 1.00 89.00 89 ASN A N 1
ATOM 683 C CA . ASN A 1 89 ? 8.122 -6.399 3.307 1.00 89.00 89 ASN A CA 1
ATOM 684 C C . ASN A 1 89 ? 7.023 -5.696 2.484 1.00 89.00 89 ASN A C 1
ATOM 686 O O . ASN A 1 89 ? 5.984 -6.288 2.192 1.00 89.00 89 ASN A O 1
ATOM 690 N N . LEU A 1 90 ? 7.216 -4.415 2.155 1.00 95.88 90 LEU A N 1
ATOM 691 C CA . LEU A 1 90 ? 6.344 -3.698 1.231 1.00 95.88 90 LEU A CA 1
ATOM 692 C C . LEU A 1 90 ? 6.859 -3.880 -0.205 1.00 95.88 90 LEU A C 1
ATOM 694 O O . LEU A 1 90 ? 8.078 -3.892 -0.408 1.00 95.88 90 LEU A O 1
ATOM 698 N N . PRO A 1 91 ? 5.963 -4.007 -1.200 1.00 96.81 91 PRO A N 1
ATOM 699 C CA . PRO A 1 91 ? 6.345 -4.197 -2.594 1.00 96.81 91 PRO A CA 1
ATOM 700 C C . PRO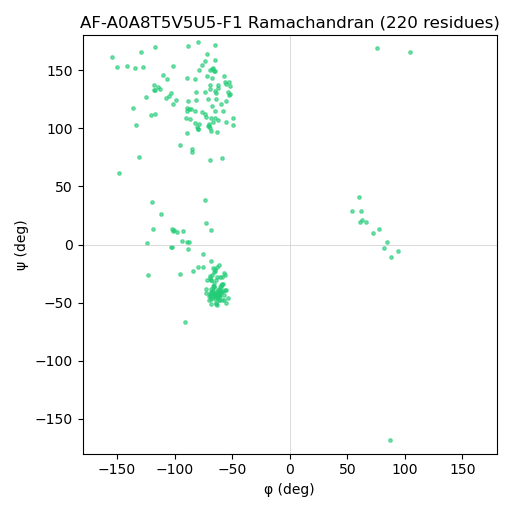 A 1 91 ? 7.083 -2.985 -3.176 1.00 96.81 91 PRO A C 1
ATOM 702 O O . PRO A 1 91 ? 7.149 -1.912 -2.573 1.00 96.81 91 PRO A O 1
ATOM 705 N N . VA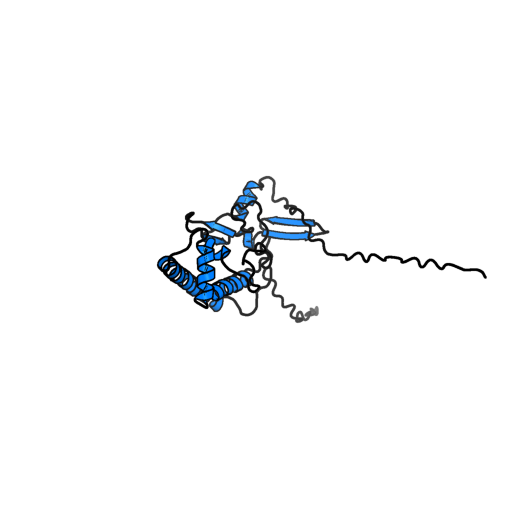L A 1 92 ? 7.621 -3.152 -4.386 1.00 97.38 92 VAL A N 1
ATOM 706 C CA . VAL A 1 92 ? 8.204 -2.054 -5.167 1.00 97.38 92 VAL A CA 1
ATOM 707 C C . VAL A 1 92 ? 7.176 -0.943 -5.283 1.00 97.38 92 VAL A C 1
ATOM 709 O O . VAL A 1 92 ? 6.026 -1.202 -5.643 1.00 97.38 92 VAL A O 1
ATOM 712 N N . GLY A 1 93 ? 7.587 0.288 -4.991 1.00 96.00 93 GLY A N 1
ATOM 713 C CA . GLY A 1 93 ? 6.681 1.417 -5.070 1.00 96.00 93 GLY A CA 1
ATOM 714 C C . GLY A 1 93 ? 5.991 1.786 -3.767 1.00 96.00 93 GLY A C 1
ATOM 715 O O . GLY A 1 93 ? 5.299 2.797 -3.745 1.00 96.00 93 GLY A O 1
ATOM 716 N N . LEU A 1 94 ? 6.157 1.012 -2.690 1.00 96.56 94 LEU A N 1
ATOM 717 C CA . LEU A 1 94 ? 5.661 1.362 -1.360 1.00 96.56 94 LEU A CA 1
ATOM 718 C C . LEU A 1 94 ? 6.816 1.496 -0.368 1.00 96.56 94 LEU A C 1
ATOM 720 O O . LEU A 1 94 ? 7.689 0.635 -0.265 1.00 96.56 94 LEU A O 1
ATOM 724 N N . HIS A 1 95 ? 6.788 2.575 0.404 1.00 95.06 95 HIS A N 1
ATOM 725 C CA . HIS A 1 95 ? 7.817 2.901 1.387 1.00 95.06 95 HIS A CA 1
ATOM 726 C C . HIS A 1 95 ? 7.200 3.486 2.660 1.00 95.06 95 HIS A C 1
ATOM 728 O O . HIS A 1 95 ? 6.117 4.067 2.622 1.00 95.06 95 HIS A O 1
ATOM 734 N N . THR A 1 96 ? 7.890 3.331 3.789 1.00 95.75 96 THR A N 1
ATOM 735 C CA . THR A 1 96 ? 7.495 3.877 5.091 1.00 95.75 96 THR A CA 1
ATOM 736 C C . THR A 1 96 ? 8.297 5.113 5.464 1.00 95.75 96 THR A C 1
ATOM 738 O O . THR A 1 96 ? 9.520 5.066 5.512 1.00 95.75 96 THR A O 1
ATOM 741 N N . THR A 1 97 ? 7.607 6.174 5.857 1.00 93.62 97 THR A N 1
ATOM 742 C CA . THR A 1 97 ? 8.201 7.456 6.258 1.00 93.62 97 THR A CA 1
ATOM 743 C C . THR A 1 97 ? 7.665 7.917 7.605 1.00 93.62 97 THR A C 1
ATOM 745 O O . THR A 1 97 ? 6.621 7.449 8.062 1.00 93.62 97 THR A O 1
ATOM 748 N N . GLY A 1 98 ? 8.339 8.893 8.210 1.00 91.12 98 GLY A N 1
ATOM 749 C CA . GLY A 1 98 ? 7.938 9.447 9.497 1.00 91.12 98 GLY A CA 1
ATOM 750 C C . GLY A 1 98 ? 8.517 8.667 10.680 1.00 91.12 98 GLY A C 1
ATOM 751 O O . GLY A 1 98 ? 9.445 7.875 10.505 1.00 91.12 98 GLY A O 1
ATOM 752 N N . PRO A 1 99 ? 8.023 8.942 11.892 1.00 89.88 99 PRO A N 1
ATOM 753 C CA . PRO A 1 99 ? 8.593 8.387 13.109 1.00 89.88 99 PRO A CA 1
ATOM 754 C C . PRO A 1 99 ? 8.343 6.876 13.228 1.00 89.88 99 PRO A C 1
ATOM 756 O O . PRO A 1 99 ? 7.332 6.360 12.744 1.00 89.88 99 PRO A O 1
ATOM 759 N N . ALA A 1 100 ? 9.256 6.165 13.895 1.00 86.75 100 ALA A N 1
ATOM 760 C CA . ALA A 1 100 ? 9.235 4.703 13.995 1.00 86.75 100 ALA A CA 1
ATOM 761 C C . ALA A 1 100 ? 7.999 4.160 14.736 1.00 86.75 100 ALA A C 1
ATOM 763 O O . ALA A 1 100 ? 7.549 3.052 14.454 1.00 86.75 100 ALA A O 1
ATOM 764 N N . GLU A 1 101 ? 7.424 4.943 15.648 1.00 85.31 101 GLU A N 1
ATOM 765 C CA . GLU A 1 101 ? 6.202 4.616 16.384 1.00 85.31 101 GLU A CA 1
ATOM 766 C C . GLU A 1 101 ? 4.917 4.763 15.554 1.00 85.31 101 GLU A C 1
ATOM 768 O O . GLU A 1 101 ? 3.879 4.209 15.912 1.00 85.31 101 GLU A O 1
ATOM 773 N N . SER A 1 102 ? 4.960 5.510 14.447 1.00 88.38 102 SER A N 1
ATOM 774 C CA . SER A 1 102 ? 3.799 5.734 13.581 1.00 88.38 102 SER A CA 1
ATOM 775 C C . SER A 1 102 ? 4.212 5.907 12.112 1.00 88.38 102 SER A C 1
ATOM 777 O O . SER A 1 102 ? 3.982 6.965 11.515 1.00 88.38 102 SER A O 1
ATOM 779 N N . PRO A 1 103 ? 4.836 4.881 11.503 1.00 94.94 103 PRO A N 1
ATOM 780 C CA . PRO A 1 103 ? 5.318 4.975 10.138 1.00 94.94 103 PRO A CA 1
ATOM 781 C C . PRO A 1 103 ? 4.143 5.037 9.161 1.00 94.94 103 PRO A C 1
ATOM 783 O O . PRO A 1 103 ? 3.199 4.244 9.224 1.00 94.94 103 PRO A O 1
ATOM 786 N N . MET A 1 104 ? 4.222 5.970 8.220 1.00 97.00 104 MET A N 1
ATOM 787 C CA . MET A 1 104 ? 3.240 6.165 7.162 1.00 97.00 104 MET A CA 1
ATOM 788 C C . MET A 1 104 ? 3.722 5.507 5.877 1.00 97.00 104 MET A C 1
ATOM 790 O O . MET A 1 104 ? 4.799 5.827 5.374 1.00 97.00 104 MET A O 1
ATOM 794 N N . VAL A 1 105 ? 2.900 4.622 5.323 1.00 97.56 105 VAL A N 1
ATOM 795 C CA . VAL A 1 105 ? 3.096 4.046 3.994 1.00 97.56 105 VAL A CA 1
ATOM 796 C C . VAL A 1 105 ? 2.758 5.101 2.951 1.00 97.56 105 VAL A C 1
ATOM 798 O O . VAL A 1 105 ? 1.704 5.733 3.020 1.00 97.56 105 VAL A O 1
ATOM 801 N N . GLY A 1 106 ? 3.641 5.291 1.982 1.00 96.31 106 GLY A N 1
ATOM 802 C CA . GLY A 1 106 ? 3.455 6.155 0.825 1.00 96.31 106 GLY A CA 1
ATOM 803 C C . GLY A 1 106 ? 3.736 5.407 -0.471 1.00 96.31 106 GLY A C 1
ATOM 804 O O . GLY A 1 106 ? 4.518 4.456 -0.477 1.00 96.31 106 GLY A O 1
ATOM 805 N N . ILE A 1 107 ? 3.101 5.854 -1.557 1.00 96.19 107 ILE A N 1
ATOM 806 C CA . ILE A 1 107 ? 3.441 5.407 -2.907 1.00 96.19 107 ILE A CA 1
ATOM 807 C C . ILE A 1 107 ? 4.638 6.204 -3.434 1.00 96.19 107 ILE A C 1
ATOM 809 O O . ILE A 1 107 ? 4.747 7.403 -3.170 1.00 96.19 107 ILE A O 1
ATOM 813 N N . THR A 1 108 ? 5.525 5.542 -4.167 1.00 96.56 108 THR A N 1
ATOM 814 C CA . THR A 1 108 ? 6.714 6.128 -4.796 1.00 96.56 108 THR A CA 1
ATOM 815 C C . THR A 1 108 ? 6.641 6.009 -6.322 1.00 96.56 108 THR A C 1
ATOM 817 O O . THR A 1 108 ? 5.783 5.306 -6.869 1.00 96.56 108 THR A O 1
ATOM 820 N N . CYS A 1 109 ? 7.553 6.680 -7.034 1.00 96.44 109 CYS A N 1
ATOM 821 C CA . CYS A 1 109 ? 7.526 6.757 -8.492 1.00 96.44 109 CYS A CA 1
ATOM 822 C C . CYS A 1 109 ? 7.609 5.359 -9.110 1.00 96.44 109 CYS A C 1
ATOM 824 O O . CYS A 1 109 ? 6.976 5.087 -10.129 1.00 96.44 109 CYS A O 1
ATOM 826 N N . SER A 1 110 ? 8.356 4.460 -8.467 1.00 96.75 110 SER A N 1
ATOM 827 C CA . SER A 1 110 ? 8.587 3.094 -8.930 1.00 96.75 110 SER A CA 1
ATOM 828 C C . SER A 1 110 ? 7.330 2.225 -8.928 1.00 96.75 110 SER A C 1
ATOM 830 O O . SER A 1 110 ? 7.278 1.274 -9.701 1.00 96.75 110 SER A O 1
ATOM 832 N N . ALA A 1 111 ? 6.281 2.572 -8.176 1.00 95.69 111 ALA A N 1
ATOM 833 C CA . ALA A 1 111 ? 5.002 1.860 -8.233 1.00 95.69 111 ALA A CA 1
ATOM 834 C C . ALA A 1 111 ? 4.356 1.957 -9.625 1.00 95.69 111 ALA A C 1
ATOM 836 O O . ALA A 1 111 ? 3.799 0.991 -10.142 1.00 95.69 111 ALA A O 1
ATOM 837 N N . CYS A 1 112 ? 4.474 3.137 -10.241 1.00 95.06 112 CYS A N 1
ATOM 838 C CA . CYS A 1 112 ? 3.933 3.451 -11.562 1.00 95.06 112 CYS A CA 1
ATOM 839 C C . CYS A 1 112 ? 4.970 3.278 -12.682 1.00 95.06 112 CYS A C 1
ATOM 841 O O . CYS A 1 112 ? 4.599 3.051 -13.834 1.00 95.06 112 CYS A O 1
ATOM 843 N N . HIS A 1 113 ? 6.258 3.394 -12.351 1.00 95.94 113 HIS A N 1
ATOM 844 C CA . HIS A 1 113 ? 7.375 3.390 -13.295 1.00 95.94 113 HIS A CA 1
ATOM 845 C C . HIS A 1 113 ? 8.272 2.151 -13.175 1.00 95.94 113 HIS A C 1
ATOM 847 O O . HIS A 1 113 ? 9.435 2.201 -13.548 1.00 95.94 113 HIS A O 1
ATOM 853 N N . THR A 1 114 ? 7.751 1.018 -12.705 1.00 96.50 114 THR A N 1
ATOM 854 C CA . THR A 1 114 ? 8.473 -0.260 -12.775 1.00 96.50 114 THR A CA 1
ATOM 855 C C . THR A 1 114 ? 7.629 -1.298 -13.482 1.00 96.50 114 THR A C 1
ATOM 857 O O . THR A 1 114 ? 6.487 -1.564 -13.104 1.00 96.50 114 THR A O 1
ATOM 860 N N . ARG A 1 115 ? 8.199 -1.932 -14.504 1.00 94.56 115 ARG A N 1
ATOM 861 C CA . ARG A 1 115 ? 7.494 -2.905 -15.332 1.00 94.56 115 ARG A CA 1
ATOM 862 C C . ARG A 1 115 ? 8.134 -4.278 -15.227 1.00 94.56 115 ARG A C 1
ATOM 864 O O . ARG A 1 115 ? 9.348 -4.410 -15.305 1.00 94.56 115 ARG A O 1
ATOM 871 N N . GLN A 1 116 ? 7.297 -5.304 -15.124 1.00 94.94 116 GLN A N 1
ATOM 872 C CA . GLN A 1 116 ? 7.693 -6.691 -15.322 1.00 94.94 116 GLN A CA 1
ATOM 873 C C . GLN A 1 116 ? 6.938 -7.284 -16.516 1.00 94.94 116 GLN A C 1
ATOM 875 O O . GLN A 1 116 ? 5.730 -7.078 -16.651 1.00 94.94 116 GLN A O 1
ATOM 880 N N . VAL A 1 117 ? 7.651 -7.968 -17.409 1.00 93.81 117 VAL A N 1
ATOM 881 C CA . VAL A 1 117 ? 7.083 -8.660 -18.579 1.00 93.81 117 VAL A CA 1
ATOM 882 C C . VAL A 1 117 ? 7.677 -10.051 -18.707 1.00 93.81 117 VAL A C 1
ATOM 884 O O . VAL A 1 117 ? 8.820 -10.273 -18.318 1.00 93.81 117 VAL A O 1
ATOM 887 N N . GLU A 1 118 ? 6.916 -10.970 -19.285 1.00 94.00 118 GLU A N 1
ATOM 888 C CA . GLU A 1 118 ? 7.407 -12.294 -19.646 1.00 94.00 118 GLU A CA 1
ATOM 889 C C . GLU A 1 118 ? 7.623 -12.365 -21.160 1.00 94.00 118 GLU A C 1
ATOM 891 O O . GLU A 1 118 ? 6.733 -12.016 -21.939 1.00 94.00 118 GLU A O 1
ATOM 896 N N . VAL A 1 119 ? 8.814 -12.787 -21.586 1.00 93.19 119 VAL A N 1
ATOM 897 C CA . VAL A 1 119 ? 9.165 -12.969 -22.999 1.00 93.19 119 VAL A CA 1
ATOM 898 C C . VAL A 1 119 ? 9.922 -14.283 -23.139 1.00 93.19 119 VAL A C 1
ATOM 900 O O . VAL A 1 119 ? 10.998 -14.448 -22.569 1.00 93.19 119 VAL A O 1
ATOM 903 N N . GLY A 1 120 ? 9.358 -15.233 -23.891 1.00 92.69 120 GLY A N 1
ATOM 904 C CA . GLY A 1 120 ? 9.992 -16.534 -24.131 1.00 92.69 120 GLY A CA 1
ATOM 905 C C . GLY A 1 120 ? 10.259 -17.336 -22.850 1.00 92.69 120 GLY A C 1
ATOM 906 O O . GLY A 1 120 ? 11.340 -17.904 -22.713 1.00 92.69 120 GLY A O 1
ATOM 907 N N . GLY A 1 121 ? 9.316 -17.329 -21.899 1.00 91.88 121 GLY A N 1
ATOM 908 C CA . GLY A 1 121 ? 9.435 -18.029 -20.612 1.00 91.88 121 GLY A CA 1
ATOM 909 C C . GLY A 1 121 ? 10.413 -17.388 -19.622 1.00 91.88 121 GLY A C 1
ATOM 910 O O . GLY A 1 121 ? 10.758 -17.997 -18.613 1.00 91.88 121 GLY A O 1
ATOM 911 N N . LYS A 1 122 ? 10.900 -16.174 -19.907 1.00 94.19 122 LYS A N 1
ATOM 912 C CA . LYS A 1 122 ? 11.782 -15.410 -19.021 1.00 94.19 122 LYS A CA 1
ATOM 913 C C . LYS A 1 122 ? 11.086 -14.153 -18.530 1.00 94.19 122 LYS A C 1
ATOM 915 O O . LYS A 1 122 ? 10.503 -13.412 -19.321 1.00 94.19 122 LYS A O 1
ATOM 920 N N . THR A 1 123 ? 11.221 -13.888 -17.239 1.00 95.25 123 THR A N 1
ATOM 921 C CA . THR A 1 123 ? 10.708 -12.681 -16.594 1.00 95.25 123 THR A CA 1
ATOM 922 C C . THR A 1 123 ? 11.752 -11.572 -16.659 1.00 95.25 123 THR A C 1
ATOM 924 O O . THR A 1 123 ? 12.861 -11.741 -16.158 1.00 95.25 123 THR A O 1
ATOM 927 N N . TYR A 1 124 ? 11.392 -10.426 -17.230 1.00 95.75 124 TYR A N 1
ATOM 928 C CA . TYR A 1 124 ? 12.240 -9.241 -17.332 1.00 95.75 124 TYR A CA 1
ATOM 929 C C . TYR A 1 124 ? 11.687 -8.099 -16.487 1.00 95.75 124 TYR A C 1
ATOM 931 O O . TYR A 1 124 ? 10.494 -7.796 -16.560 1.00 95.75 124 TYR A O 1
ATOM 939 N N . ARG A 1 125 ? 12.559 -7.438 -15.724 1.00 96.12 125 ARG A N 1
ATOM 940 C CA . ARG A 1 125 ? 12.257 -6.243 -14.930 1.00 96.12 125 ARG A CA 1
ATOM 941 C C . ARG A 1 125 ? 12.885 -5.012 -15.575 1.00 96.12 125 ARG A C 1
ATOM 943 O O . ARG A 1 125 ? 14.086 -4.993 -15.823 1.00 96.12 125 ARG A O 1
ATOM 950 N N . ILE A 1 126 ? 12.067 -3.994 -15.817 1.00 96.25 126 ILE A N 1
ATOM 951 C CA . ILE A 1 126 ? 12.443 -2.733 -16.457 1.00 96.25 126 ILE A CA 1
ATOM 952 C C . ILE A 1 126 ? 12.152 -1.600 -15.472 1.00 96.25 126 ILE A C 1
ATOM 954 O O . ILE A 1 126 ? 10.985 -1.305 -15.186 1.00 96.25 126 ILE A O 1
ATOM 958 N N . ASP A 1 127 ? 13.206 -0.964 -14.971 1.00 96.56 127 ASP A N 1
ATOM 959 C CA . ASP A 1 127 ? 13.102 0.213 -14.110 1.00 96.56 127 ASP A CA 1
ATOM 960 C C . ASP A 1 127 ? 12.886 1.456 -15.001 1.00 96.56 127 ASP A C 1
ATOM 962 O O . ASP A 1 127 ? 13.545 1.635 -16.023 1.00 96.56 127 ASP A O 1
ATOM 966 N N . GLY A 1 128 ? 11.907 2.299 -14.675 1.00 94.75 128 GLY A N 1
ATOM 967 C CA . GLY A 1 128 ? 11.433 3.400 -15.529 1.00 94.75 128 GLY A CA 1
ATOM 968 C C . GLY A 1 128 ? 10.322 3.021 -16.525 1.00 94.75 128 GLY A C 1
ATOM 969 O O . GLY A 1 128 ? 9.702 3.908 -17.118 1.00 94.75 128 GLY A O 1
ATOM 970 N N . GLY A 1 129 ? 10.030 1.728 -16.708 1.00 94.25 129 GLY A N 1
ATOM 971 C CA . GLY A 1 129 ? 8.976 1.249 -17.610 1.00 94.25 129 GLY A CA 1
ATOM 972 C C . GLY A 1 129 ? 7.554 1.433 -17.049 1.00 94.25 129 GLY A C 1
ATOM 973 O O . GLY A 1 129 ? 7.368 1.427 -15.835 1.00 94.25 129 GLY A O 1
ATOM 974 N N . PRO A 1 130 ? 6.509 1.546 -17.893 1.00 94.19 130 PRO A N 1
ATOM 975 C CA . PRO A 1 130 ? 5.137 1.740 -17.422 1.00 94.19 130 PRO A CA 1
ATOM 976 C C . PRO A 1 130 ? 4.620 0.497 -16.687 1.00 94.19 130 PRO A C 1
ATOM 978 O O . PRO A 1 130 ? 4.515 -0.583 -17.279 1.00 94.19 130 PRO A O 1
ATOM 981 N N . ALA A 1 131 ? 4.269 0.644 -15.412 1.00 93.81 131 ALA A N 1
ATOM 982 C CA . ALA A 1 131 ? 3.793 -0.454 -14.579 1.00 93.81 131 ALA A CA 1
ATOM 983 C C . ALA A 1 131 ? 2.453 -1.033 -15.057 1.00 93.81 131 ALA A C 1
ATOM 985 O O . ALA A 1 131 ? 1.670 -0.386 -15.755 1.00 93.81 131 ALA A O 1
ATOM 986 N N . PHE A 1 132 ? 2.179 -2.270 -14.642 1.00 92.44 132 PHE A N 1
ATOM 987 C CA . PHE A 1 132 ? 0.857 -2.896 -14.769 1.00 92.44 132 PHE A CA 1
ATOM 988 C C . PHE A 1 132 ? -0.022 -2.710 -13.530 1.00 92.44 132 PHE A C 1
ATOM 990 O O . PHE A 1 132 ? -1.077 -3.325 -13.435 1.00 92.44 132 PHE A O 1
ATOM 997 N N . MET A 1 133 ? 0.392 -1.837 -12.614 1.00 91.38 133 MET A N 1
ATOM 998 C CA . MET A 1 133 ? -0.366 -1.500 -11.420 1.00 91.38 133 MET A CA 1
ATOM 999 C C . MET A 1 133 ? -1.812 -1.093 -11.765 1.00 91.38 133 MET A C 1
ATOM 1001 O O . MET A 1 133 ? -2.029 -0.213 -12.605 1.00 91.38 133 MET A O 1
ATOM 1005 N N . ASP A 1 134 ? -2.787 -1.695 -11.083 1.00 94.06 134 ASP A N 1
ATOM 1006 C CA . ASP A 1 134 ? -4.156 -1.188 -10.992 1.00 94.06 134 ASP A CA 1
ATOM 1007 C C . ASP A 1 134 ? -4.298 -0.360 -9.711 1.00 94.06 134 ASP A C 1
ATOM 1009 O O . ASP A 1 134 ? -4.660 -0.838 -8.635 1.00 94.06 134 ASP A O 1
ATOM 1013 N N . PHE A 1 135 ? -3.936 0.917 -9.824 1.00 92.44 135 PHE A N 1
ATOM 1014 C CA . PHE A 1 135 ? -3.968 1.820 -8.679 1.00 92.44 135 PHE A CA 1
ATOM 1015 C C . PHE A 1 135 ? -5.397 2.139 -8.234 1.00 92.44 135 PHE A C 1
ATOM 1017 O O . PHE A 1 135 ? -5.625 2.401 -7.058 1.00 92.44 135 PHE A O 1
ATOM 1024 N N . GLN A 1 136 ? -6.359 2.116 -9.159 1.00 93.44 136 GLN A N 1
ATOM 1025 C CA . GLN A 1 136 ? -7.747 2.384 -8.817 1.00 93.44 136 GLN A CA 1
ATOM 1026 C C . GLN A 1 136 ? -8.304 1.255 -7.955 1.00 93.44 136 GLN A C 1
ATOM 1028 O O . GLN A 1 136 ? -8.846 1.538 -6.890 1.00 93.44 136 GLN A O 1
ATOM 1033 N N . GLU A 1 137 ? -8.150 0.001 -8.385 1.00 93.94 137 GLU A N 1
ATOM 1034 C CA . GLU A 1 137 ? -8.654 -1.147 -7.628 1.00 93.94 137 GLU A CA 1
ATOM 1035 C C . GLU A 1 137 ? -7.978 -1.239 -6.254 1.00 93.94 137 GLU A C 1
ATOM 1037 O O . GLU A 1 137 ? -8.658 -1.432 -5.249 1.00 93.94 137 GLU A O 1
ATOM 1042 N N . PHE A 1 138 ? -6.671 -0.963 -6.178 1.00 95.75 138 PHE A N 1
ATOM 1043 C CA . PHE A 1 138 ? -5.960 -0.858 -4.902 1.00 95.75 138 PHE A CA 1
ATOM 1044 C C . PHE A 1 138 ? -6.578 0.187 -3.960 1.00 95.75 138 PHE A C 1
ATOM 1046 O O . PHE A 1 138 ? -6.798 -0.102 -2.783 1.00 95.75 138 PHE A O 1
ATOM 1053 N N . LEU A 1 139 ? -6.861 1.398 -4.452 1.00 96.44 139 LEU A N 1
ATOM 1054 C CA . LEU A 1 139 ? -7.463 2.458 -3.639 1.00 96.44 139 LEU A CA 1
ATOM 1055 C C . LEU A 1 139 ? -8.901 2.118 -3.227 1.00 96.44 139 LEU A C 1
ATOM 1057 O O . LEU A 1 139 ? -9.267 2.351 -2.077 1.00 96.44 139 LEU A O 1
ATOM 1061 N N . SER A 1 140 ? -9.701 1.555 -4.134 1.00 95.94 140 SER A N 1
ATOM 1062 C CA . SER A 1 140 ? -11.078 1.135 -3.851 1.00 95.94 140 SER A CA 1
ATOM 1063 C C . SER A 1 140 ? -11.138 0.034 -2.792 1.00 95.94 140 SER A C 1
ATOM 1065 O O . SER A 1 140 ? -11.919 0.129 -1.846 1.00 95.94 140 SER A O 1
ATOM 1067 N N . ASP A 1 141 ? -10.289 -0.984 -2.902 1.00 97.00 141 ASP A N 1
ATOM 1068 C CA . ASP A 1 141 ? -10.245 -2.071 -1.925 1.00 97.00 141 ASP A CA 1
ATOM 1069 C C . ASP A 1 141 ? -9.647 -1.622 -0.590 1.00 97.00 141 ASP A C 1
ATOM 1071 O O . ASP A 1 141 ? -10.047 -2.135 0.453 1.00 97.00 141 ASP A O 1
ATOM 1075 N N . LEU A 1 142 ? -8.722 -0.655 -0.589 1.00 98.19 142 LEU A N 1
ATOM 1076 C CA . LEU A 1 142 ? -8.225 -0.052 0.647 1.00 98.19 142 LEU A CA 1
ATOM 1077 C C . LEU A 1 142 ? -9.334 0.725 1.373 1.00 98.19 142 LEU A C 1
ATOM 1079 O O . LEU A 1 142 ? -9.469 0.589 2.589 1.00 98.19 142 LEU A O 1
ATOM 1083 N N . ASP A 1 143 ? -10.140 1.500 0.637 1.00 98.06 143 ASP A N 1
ATOM 1084 C CA . ASP A 1 143 ? -11.294 2.223 1.194 1.00 98.06 143 ASP A CA 1
ATOM 1085 C C . ASP A 1 143 ? -12.277 1.244 1.832 1.00 98.06 143 ASP A C 1
ATOM 1087 O O . ASP A 1 143 ? -12.680 1.404 2.987 1.00 98.06 143 ASP A O 1
ATOM 1091 N N . LYS A 1 144 ? -12.599 0.178 1.095 1.00 97.94 144 LYS A N 1
ATOM 1092 C CA . LYS A 1 144 ? -13.508 -0.857 1.564 1.00 97.94 144 LYS A CA 1
ATOM 1093 C C . LYS A 1 144 ? -12.955 -1.618 2.767 1.00 97.94 144 LYS A C 1
ATOM 1095 O O . LYS A 1 144 ? -13.693 -1.822 3.723 1.00 97.94 144 LYS A O 1
ATOM 1100 N N . ALA A 1 145 ? -11.678 -1.997 2.761 1.00 98.50 145 ALA A N 1
ATOM 1101 C CA . ALA A 1 145 ? -11.060 -2.716 3.872 1.00 98.50 145 ALA A CA 1
ATOM 1102 C C . ALA A 1 145 ? -11.109 -1.908 5.177 1.00 98.50 145 ALA A C 1
ATOM 1104 O O . ALA A 1 145 ? -11.372 -2.463 6.243 1.00 98.50 145 ALA A O 1
ATOM 1105 N N . VAL A 1 146 ? -10.880 -0.593 5.101 1.00 98.44 146 VAL A N 1
ATOM 1106 C CA . VAL A 1 146 ? -10.955 0.283 6.277 1.00 98.44 146 VAL A CA 1
ATOM 1107 C C . VAL A 1 146 ? -12.406 0.495 6.700 1.00 98.44 146 VAL A C 1
ATOM 1109 O O . VAL A 1 146 ? -12.692 0.407 7.891 1.00 98.44 146 VAL A O 1
ATOM 1112 N N . GLY A 1 147 ? -13.325 0.689 5.750 1.00 98.19 147 GLY A N 1
ATOM 1113 C CA . GLY A 1 147 ? -14.756 0.779 6.040 1.00 98.19 147 GLY A CA 1
ATOM 1114 C C . GLY A 1 147 ? -15.311 -0.482 6.704 1.00 98.19 147 GLY A C 1
ATOM 1115 O O . GLY A 1 147 ? -16.059 -0.392 7.672 1.00 98.19 147 GLY A O 1
ATOM 1116 N N . ASP A 1 148 ? -14.895 -1.665 6.254 1.00 98.19 148 ASP A N 1
ATOM 1117 C CA . ASP A 1 148 ? -15.287 -2.940 6.859 1.00 98.19 148 ASP A CA 1
ATOM 1118 C C . ASP A 1 148 ? -14.696 -3.083 8.280 1.00 98.19 148 ASP A C 1
ATOM 1120 O O . ASP A 1 148 ? -15.366 -3.585 9.186 1.00 98.19 148 ASP A O 1
ATOM 1124 N N . ALA A 1 149 ? -13.477 -2.581 8.516 1.00 98.06 149 ALA A N 1
ATOM 1125 C CA . ALA A 1 149 ? -12.849 -2.565 9.839 1.00 98.06 149 ALA A CA 1
ATOM 1126 C C . ALA A 1 149 ? -13.530 -1.600 10.831 1.00 98.06 149 ALA A C 1
ATOM 1128 O O . ALA A 1 149 ? -13.473 -1.835 12.038 1.00 98.06 149 ALA A O 1
ATOM 1129 N N . THR A 1 150 ? -14.184 -0.537 10.354 1.00 97.06 150 THR A N 1
ATOM 1130 C CA . THR A 1 150 ? -14.895 0.454 11.188 1.00 97.06 150 THR A CA 1
ATOM 1131 C C . THR A 1 150 ? -16.416 0.268 11.208 1.00 97.06 150 THR A C 1
ATOM 1133 O O . THR A 1 150 ? -17.109 0.968 11.947 1.00 97.06 150 THR A O 1
ATOM 1136 N N . ALA A 1 151 ? -16.951 -0.704 10.461 1.00 96.69 151 ALA A N 1
ATOM 1137 C CA . ALA A 1 151 ? -18.391 -0.908 10.282 1.00 96.69 151 ALA A CA 1
ATOM 1138 C C . ALA A 1 151 ? -19.153 -1.297 11.563 1.00 96.69 151 ALA A C 1
ATOM 1140 O O . ALA A 1 151 ? -20.369 -1.124 11.637 1.00 96.69 151 ALA A O 1
ATOM 1141 N N . SER A 1 152 ? -18.473 -1.863 12.564 1.00 97.06 152 SER A N 1
ATOM 1142 C CA . SER A 1 152 ? -19.086 -2.264 13.836 1.00 97.06 152 SER A CA 1
ATOM 1143 C C . SER A 1 152 ? -18.074 -2.280 14.976 1.00 97.06 152 SER A C 1
ATOM 1145 O O . SER A 1 152 ? -16.872 -2.407 14.745 1.00 97.06 152 SER A O 1
ATOM 1147 N N . GLU A 1 153 ? -18.562 -2.242 16.217 1.00 95.31 153 GLU A N 1
ATOM 1148 C CA . GLU A 1 153 ? -17.711 -2.345 17.411 1.00 95.31 153 GLU A CA 1
ATOM 1149 C C . GLU A 1 153 ? -16.922 -3.662 17.457 1.00 95.31 153 GLU A C 1
ATOM 1151 O O . GLU A 1 153 ? -15.756 -3.673 17.840 1.00 95.31 153 GLU A O 1
ATOM 1156 N N . THR A 1 154 ? -17.512 -4.775 17.008 1.00 95.81 154 THR A N 1
ATOM 1157 C CA . THR A 1 154 ? -16.821 -6.073 16.955 1.00 95.81 154 THR A CA 1
ATOM 1158 C C . THR A 1 154 ? -15.704 -6.083 15.913 1.00 95.81 154 THR A C 1
ATOM 1160 O O . THR A 1 154 ? -14.600 -6.543 16.210 1.00 95.81 154 THR A O 1
ATOM 1163 N N . ALA A 1 155 ? -15.963 -5.560 14.709 1.00 96.25 155 ALA A N 1
ATOM 1164 C CA . ALA A 1 155 ? -14.944 -5.452 13.664 1.00 96.25 155 ALA A CA 1
ATOM 1165 C C . ALA A 1 155 ? -13.799 -4.533 14.110 1.00 96.25 155 ALA A C 1
ATOM 1167 O O . ALA A 1 155 ? -12.624 -4.892 13.995 1.00 96.25 155 ALA A O 1
ATOM 1168 N N . PHE A 1 156 ? -14.148 -3.397 14.715 1.00 97.75 156 PHE A N 1
ATOM 1169 C CA . PHE A 1 156 ? -13.168 -2.434 15.181 1.00 97.75 156 PHE A CA 1
ATOM 1170 C C . PHE A 1 156 ? -12.345 -2.963 16.359 1.00 97.75 156 PHE A C 1
ATOM 1172 O O . PHE A 1 156 ? -11.137 -2.751 16.397 1.00 97.75 156 PHE A O 1
ATOM 1179 N N . ALA A 1 157 ? -12.949 -3.708 17.289 1.00 94.88 157 ALA A N 1
ATOM 1180 C CA . ALA A 1 157 ? -12.219 -4.356 18.376 1.00 94.88 157 ALA A CA 1
ATOM 1181 C C . ALA A 1 157 ? -11.183 -5.364 17.851 1.00 94.88 157 ALA A C 1
ATOM 1183 O O . ALA A 1 157 ? -10.052 -5.387 18.337 1.00 94.88 157 ALA A O 1
ATOM 1184 N N . ALA A 1 158 ? -11.528 -6.155 16.828 1.00 94.81 158 ALA A N 1
ATOM 1185 C CA . ALA A 1 158 ? -10.589 -7.077 16.187 1.00 94.81 158 ALA A CA 1
ATOM 1186 C C . ALA A 1 158 ? -9.446 -6.333 15.474 1.00 94.81 158 ALA A C 1
ATOM 1188 O O . ALA A 1 158 ? -8.279 -6.702 15.620 1.00 94.81 158 ALA A O 1
ATOM 1189 N N . PHE A 1 159 ? -9.766 -5.255 14.753 1.00 97.69 159 PHE A N 1
ATOM 1190 C CA . PHE A 1 159 ? -8.773 -4.383 14.126 1.00 97.69 159 PHE A CA 1
ATOM 1191 C C . PHE A 1 159 ? -7.847 -3.733 15.167 1.00 97.69 159 PHE A C 1
ATOM 1193 O O . PHE A 1 159 ? -6.627 -3.795 15.030 1.00 97.69 159 PHE A O 1
ATOM 1200 N N . ALA A 1 160 ? -8.398 -3.171 16.244 1.00 97.06 160 ALA A N 1
ATOM 1201 C CA . ALA A 1 160 ? -7.637 -2.539 17.318 1.00 97.06 160 ALA A CA 1
ATOM 1202 C C . ALA A 1 160 ? -6.708 -3.536 18.022 1.00 97.06 160 ALA A C 1
ATOM 1204 O O . ALA A 1 160 ? -5.534 -3.239 18.240 1.00 97.06 160 ALA A O 1
ATOM 1205 N N . ALA A 1 161 ? -7.196 -4.747 18.303 1.00 95.19 161 ALA A N 1
ATOM 1206 C CA . ALA A 1 161 ? -6.382 -5.814 18.875 1.00 95.19 161 ALA A CA 1
ATOM 1207 C C . ALA A 1 161 ? -5.207 -6.204 17.964 1.00 95.19 161 ALA A C 1
ATOM 1209 O O . ALA A 1 161 ? -4.122 -6.484 18.472 1.00 95.19 161 ALA A O 1
ATOM 1210 N N . ALA A 1 162 ? -5.399 -6.198 16.640 1.00 95.88 162 ALA A N 1
ATOM 1211 C CA . ALA A 1 162 ? -4.337 -6.456 15.669 1.00 95.88 162 ALA A CA 1
ATOM 1212 C C . ALA A 1 162 ? -3.337 -5.290 15.562 1.00 95.88 162 ALA A C 1
ATOM 1214 O O . ALA A 1 162 ? -2.136 -5.532 15.454 1.00 95.88 162 ALA A O 1
ATOM 1215 N N . VAL A 1 163 ? -3.805 -4.039 15.638 1.00 95.88 163 VAL A N 1
ATOM 1216 C CA . VAL A 1 163 ? -2.946 -2.841 15.612 1.00 95.88 163 VAL A CA 1
ATOM 1217 C C . VAL A 1 163 ? -2.051 -2.750 16.848 1.00 95.88 163 VAL A C 1
ATOM 1219 O O . VAL A 1 163 ? -0.917 -2.290 16.749 1.00 95.88 163 VAL A O 1
ATOM 1222 N N . SER A 1 164 ? -2.541 -3.170 18.012 1.00 93.00 164 SER A N 1
ATOM 1223 C CA . SER A 1 164 ? -1.834 -2.996 19.284 1.00 93.00 164 SER A CA 1
ATOM 1224 C C . SER A 1 164 ? -0.866 -4.124 19.648 1.00 93.00 164 SER A C 1
ATOM 1226 O O . SER A 1 164 ? -0.175 -3.999 20.657 1.00 93.00 164 SER A O 1
ATOM 1228 N N . GLN A 1 165 ? -0.772 -5.202 18.857 1.00 87.88 165 GLN A N 1
ATOM 1229 C CA . GLN A 1 165 ? 0.116 -6.329 19.172 1.00 87.88 165 GLN A CA 1
ATOM 1230 C C . GLN A 1 165 ? 1.580 -5.887 19.368 1.00 87.88 165 GLN A C 1
ATOM 1232 O O . GLN A 1 165 ? 2.087 -5.087 18.580 1.00 87.88 165 GLN A O 1
ATOM 1237 N N . PRO A 1 166 ? 2.290 -6.431 20.380 1.00 84.62 166 PRO A N 1
ATOM 1238 C CA . PRO A 1 166 ? 1.870 -7.495 21.306 1.00 84.62 166 PRO A CA 1
ATOM 1239 C C . PRO A 1 166 ? 1.115 -7.000 22.558 1.00 84.62 166 PRO A C 1
ATOM 1241 O O . PRO A 1 166 ? 0.794 -7.796 23.438 1.00 84.62 166 PRO A O 1
ATOM 1244 N N . ALA A 1 167 ? 0.858 -5.697 22.684 1.00 86.25 167 ALA A N 1
ATOM 1245 C CA . ALA A 1 167 ? 0.168 -5.129 23.835 1.00 86.25 167 ALA A CA 1
ATOM 1246 C C . ALA A 1 167 ? -1.354 -5.331 23.749 1.00 86.25 167 ALA A C 1
ATOM 1248 O O . ALA A 1 167 ? -1.952 -5.353 22.673 1.00 86.25 167 ALA A O 1
ATOM 1249 N N . THR A 1 168 ? -1.999 -5.439 24.911 1.00 88.69 168 THR A N 1
ATOM 1250 C CA . THR A 1 168 ? -3.462 -5.354 25.006 1.00 88.69 168 THR A CA 1
ATOM 1251 C C . THR A 1 168 ? -3.844 -3.885 25.204 1.00 88.69 168 THR A C 1
ATOM 1253 O O . THR A 1 168 ? -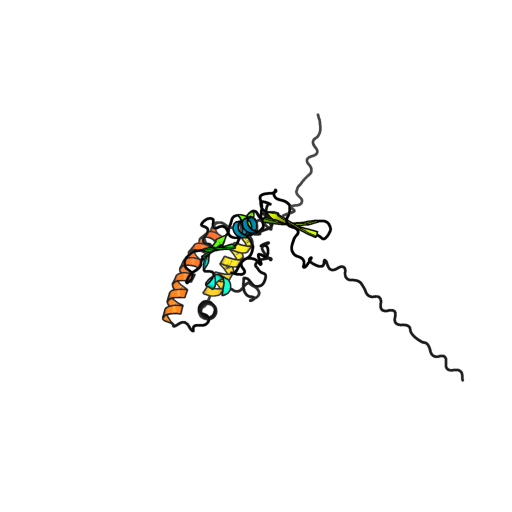3.432 -3.306 26.211 1.00 88.69 168 THR A O 1
ATOM 1256 N N . PRO A 1 169 ? -4.584 -3.258 24.273 1.00 89.25 169 PRO A N 1
ATOM 1257 C CA . PRO A 1 169 ? -4.937 -1.848 24.389 1.00 89.25 169 PRO A CA 1
ATOM 1258 C C . PRO A 1 169 ? -5.979 -1.627 25.488 1.00 89.25 169 PRO A C 1
ATOM 1260 O O . PRO A 1 169 ? -6.881 -2.445 25.680 1.00 89.25 169 PRO A O 1
ATOM 1263 N N . SER A 1 170 ? -5.888 -0.499 26.195 1.00 92.38 170 SER A N 1
ATOM 1264 C CA . SER A 1 170 ? -6.944 -0.072 27.114 1.00 92.38 170 SER A CA 1
ATOM 1265 C C . SER A 1 170 ? -8.184 0.408 26.348 1.00 92.38 170 SER A C 1
ATOM 1267 O O . SER A 1 170 ? -8.115 0.742 25.164 1.00 92.38 170 SER A O 1
ATOM 1269 N N . ALA A 1 171 ? -9.331 0.523 27.024 1.00 92.44 171 ALA A N 1
ATOM 1270 C CA . ALA A 1 171 ? -10.537 1.092 26.413 1.00 92.44 171 ALA A CA 1
ATOM 1271 C C . ALA A 1 171 ? -10.316 2.529 25.893 1.00 92.44 171 ALA A C 1
ATOM 1273 O O . ALA A 1 171 ? -10.857 2.904 24.853 1.00 92.44 171 ALA A O 1
ATOM 1274 N N . ALA A 1 172 ? -9.481 3.315 26.584 1.00 94.81 172 ALA A N 1
ATOM 1275 C CA . ALA A 1 172 ? -9.109 4.659 26.152 1.00 94.81 172 ALA A CA 1
ATOM 1276 C C . ALA A 1 172 ? -8.256 4.634 24.871 1.00 94.81 172 ALA A C 1
ATOM 1278 O O . ALA A 1 172 ? -8.490 5.439 23.968 1.00 94.81 172 ALA A O 1
ATOM 1279 N N . ASP A 1 173 ? -7.326 3.681 24.749 1.00 92.94 173 ASP A N 1
ATOM 1280 C CA . ASP A 1 173 ? -6.504 3.516 23.543 1.00 92.94 173 ASP A CA 1
ATOM 1281 C C . ASP A 1 173 ? -7.350 3.115 22.336 1.00 92.94 173 ASP A C 1
ATOM 1283 O O . ASP A 1 173 ? -7.162 3.658 21.246 1.00 92.94 173 ASP A O 1
ATOM 1287 N N . ILE A 1 174 ? -8.312 2.206 22.534 1.00 94.88 174 ILE A N 1
ATOM 1288 C CA . ILE A 1 174 ? -9.258 1.783 21.493 1.00 94.88 174 ILE A CA 1
ATOM 1289 C C . ILE A 1 174 ? -10.093 2.981 21.031 1.00 94.88 174 ILE A C 1
ATOM 1291 O O . ILE A 1 174 ? -10.187 3.226 19.829 1.00 94.88 174 ILE A O 1
ATOM 1295 N N . ALA A 1 175 ? -10.647 3.769 21.957 1.00 95.88 175 ALA A N 1
ATOM 1296 C CA . ALA A 1 175 ? -11.429 4.958 21.616 1.00 95.88 175 ALA A CA 1
ATOM 1297 C C . ALA A 1 175 ? -10.592 6.010 20.863 1.00 95.88 175 ALA A C 1
ATOM 1299 O O . ALA A 1 175 ? -11.034 6.561 19.852 1.00 95.88 175 ALA A O 1
ATOM 1300 N N . ALA A 1 176 ? -9.353 6.251 21.299 1.00 96.25 176 ALA A N 1
ATOM 1301 C CA . ALA A 1 176 ? -8.444 7.172 20.625 1.00 96.25 176 ALA A CA 1
ATOM 1302 C C . ALA A 1 176 ? -8.034 6.662 19.232 1.00 96.25 176 ALA A C 1
ATOM 1304 O O . ALA A 1 176 ? -7.927 7.448 18.287 1.00 96.25 176 ALA A O 1
ATOM 1305 N N . LEU A 1 177 ? -7.806 5.353 19.079 1.00 97.06 177 LEU A N 1
ATOM 1306 C CA . LEU A 1 177 ? -7.547 4.73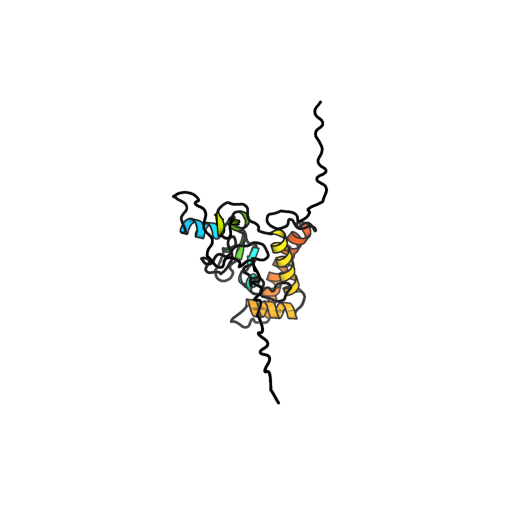0 17.783 1.00 97.06 177 LEU A CA 1
ATOM 1307 C C . LEU A 1 177 ? -8.759 4.881 16.861 1.00 97.06 177 LEU A C 1
ATOM 1309 O O . LEU A 1 177 ? -8.577 5.280 15.713 1.00 97.06 177 LEU A O 1
ATOM 1313 N N . ARG A 1 178 ? -9.975 4.641 17.367 1.00 97.81 178 ARG A N 1
ATOM 1314 C CA . ARG A 1 178 ? -11.227 4.777 16.609 1.00 97.81 178 ARG A CA 1
ATOM 1315 C C . ARG A 1 178 ? -11.359 6.166 16.022 1.00 97.81 178 ARG A C 1
ATOM 1317 O O . ARG A 1 178 ? -11.514 6.303 14.816 1.00 97.81 178 ARG A O 1
ATOM 1324 N N . GLN A 1 179 ? -11.177 7.191 16.850 1.00 98.00 179 GLN A N 1
ATOM 1325 C CA . GLN A 1 179 ? -11.243 8.578 16.404 1.00 98.00 179 GLN A CA 1
ATOM 1326 C C . GLN A 1 179 ? -10.251 8.872 15.266 1.00 98.00 179 GLN A C 1
ATOM 1328 O O . GLN A 1 179 ? -10.603 9.539 14.293 1.00 98.00 179 GLN A O 1
ATOM 1333 N N . ARG A 1 180 ? -9.009 8.376 15.363 1.00 97.56 180 ARG A N 1
ATOM 1334 C CA . ARG A 1 180 ? -7.985 8.598 14.328 1.00 97.56 180 ARG A CA 1
ATOM 1335 C C . ARG A 1 180 ? -8.295 7.856 13.029 1.00 97.56 180 ARG A C 1
ATOM 1337 O O . ARG A 1 180 ? -8.097 8.429 11.957 1.00 97.56 180 ARG A O 1
ATOM 1344 N N . VAL A 1 181 ? -8.751 6.608 13.123 1.00 98.25 181 VAL A N 1
ATOM 1345 C CA . VAL A 1 181 ? -9.077 5.774 11.959 1.00 98.25 181 VAL A CA 1
ATOM 1346 C C . VAL A 1 181 ? -10.323 6.304 11.261 1.00 98.25 181 VAL A C 1
ATOM 1348 O O . VAL A 1 181 ? -10.273 6.490 10.052 1.00 98.25 181 VAL A O 1
ATOM 1351 N N . ASP A 1 182 ? -11.375 6.666 11.997 1.00 98.25 182 ASP A N 1
ATOM 1352 C CA . ASP A 1 182 ? -12.591 7.262 11.428 1.00 98.25 182 ASP A CA 1
ATOM 1353 C C . ASP A 1 182 ? -12.281 8.596 10.736 1.00 98.25 182 ASP A C 1
ATOM 1355 O O . ASP A 1 182 ? -12.714 8.839 9.610 1.00 98.25 182 ASP A O 1
ATOM 1359 N N . ALA A 1 183 ? -11.461 9.453 11.356 1.00 98.19 183 ALA A N 1
ATOM 1360 C CA . ALA A 1 183 ? -11.049 10.716 10.746 1.00 98.19 183 ALA A CA 1
ATOM 1361 C C . ALA A 1 183 ? -10.187 10.515 9.488 1.00 98.19 183 ALA A C 1
ATOM 1363 O O . ALA A 1 183 ? -10.211 11.344 8.574 1.00 98.19 183 ALA A O 1
ATOM 1364 N N . TRP A 1 184 ? -9.372 9.460 9.434 1.00 97.88 184 TRP A N 1
ATOM 1365 C CA . TRP A 1 184 ? -8.638 9.079 8.227 1.00 97.88 184 TRP A CA 1
ATOM 1366 C C . TRP A 1 184 ? -9.580 8.526 7.156 1.00 97.88 184 TRP A C 1
ATOM 1368 O O . TRP A 1 184 ? -9.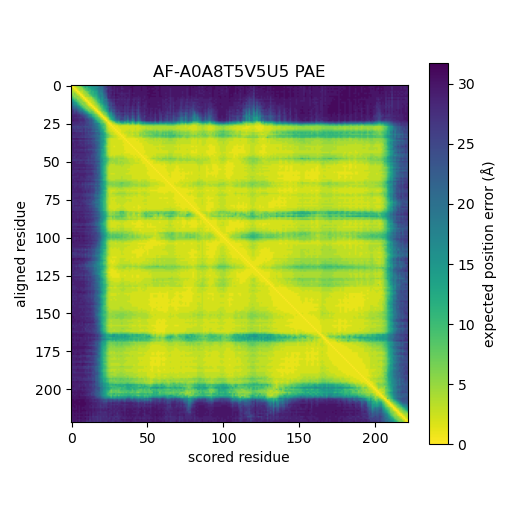534 8.998 6.019 1.00 97.88 184 TRP A O 1
ATOM 1378 N N . HIS A 1 185 ? -10.474 7.608 7.530 1.00 98.44 185 HIS A N 1
ATOM 1379 C CA . HIS A 1 185 ? -11.386 6.929 6.615 1.00 98.44 185 HIS A CA 1
ATOM 1380 C C . HIS A 1 185 ? -12.361 7.907 5.981 1.00 98.44 185 HIS A C 1
ATOM 1382 O O . HIS A 1 185 ? -12.505 7.889 4.770 1.00 98.44 185 HIS A O 1
ATOM 1388 N N . LEU A 1 186 ? -12.913 8.855 6.742 1.00 98.06 186 LEU A N 1
ATOM 1389 C CA . LEU A 1 186 ? -13.785 9.900 6.203 1.00 98.06 186 LEU A CA 1
ATOM 1390 C C . LEU A 1 186 ? -13.127 10.671 5.047 1.00 98.06 186 LEU A C 1
ATOM 1392 O O . LEU A 1 186 ? -13.749 10.900 4.010 1.00 98.06 186 LEU A O 1
ATOM 1396 N N . ARG A 1 187 ? -11.859 11.068 5.211 1.00 97.50 187 ARG A N 1
ATOM 1397 C CA . ARG A 1 187 ? -11.111 11.807 4.180 1.00 97.50 187 ARG A CA 1
ATOM 1398 C C . ARG A 1 187 ? -10.797 10.926 2.977 1.00 97.50 187 ARG A C 1
ATOM 1400 O O . ARG A 1 187 ? -10.939 11.373 1.841 1.00 97.50 187 ARG A O 1
ATOM 1407 N N . PHE A 1 188 ? -10.363 9.695 3.232 1.00 97.81 188 PHE A N 1
ATOM 1408 C CA . PHE A 1 188 ? -10.008 8.752 2.181 1.00 97.81 188 PHE A CA 1
ATOM 1409 C C . PHE A 1 188 ? -11.232 8.324 1.364 1.00 97.81 188 PHE A C 1
ATOM 1411 O O . PHE A 1 188 ? -11.191 8.384 0.140 1.00 97.81 188 PHE A O 1
ATOM 1418 N N . HIS A 1 189 ? -12.340 8.009 2.031 1.00 97.81 189 HIS A N 1
ATOM 1419 C CA . HIS A 1 189 ? -13.610 7.648 1.414 1.00 97.81 189 HIS A CA 1
ATOM 1420 C C . HIS A 1 189 ? -14.175 8.788 0.569 1.00 97.81 189 HIS A C 1
ATOM 1422 O O . HIS A 1 189 ? -14.574 8.567 -0.570 1.00 97.81 189 HIS A O 1
ATOM 1428 N N . ALA A 1 190 ? -14.145 10.030 1.069 1.00 97.56 190 ALA A N 1
ATOM 1429 C CA . ALA A 1 190 ? -14.578 11.191 0.290 1.00 97.56 190 ALA A CA 1
ATOM 1430 C C . ALA A 1 190 ? -13.760 11.357 -1.004 1.00 97.56 190 ALA A C 1
ATOM 1432 O O . ALA A 1 190 ? -14.320 11.642 -2.063 1.00 97.56 190 ALA A O 1
ATOM 1433 N N . PHE A 1 191 ? -12.443 11.136 -0.938 1.00 95.62 191 PHE A N 1
ATOM 1434 C CA . PHE A 1 191 ? -11.587 11.096 -2.122 1.00 95.62 191 PHE A CA 1
ATOM 1435 C C . PHE A 1 191 ? -11.951 9.925 -3.047 1.00 95.62 191 PHE A C 1
ATOM 1437 O O . PHE A 1 191 ? -12.172 10.142 -4.238 1.00 95.62 191 PHE A O 1
ATOM 1444 N N . ALA A 1 192 ? -12.041 8.702 -2.523 1.00 94.69 192 ALA A N 1
ATOM 1445 C CA . ALA A 1 192 ? -12.280 7.501 -3.315 1.00 94.69 192 ALA A CA 1
ATOM 1446 C C . ALA A 1 192 ? -13.646 7.556 -4.020 1.00 94.69 192 ALA A C 1
ATOM 1448 O O . ALA A 1 192 ? -13.712 7.439 -5.242 1.00 94.69 192 ALA A O 1
ATOM 1449 N N . ALA A 1 193 ? -14.718 7.832 -3.277 1.00 94.06 193 ALA A N 1
ATOM 1450 C CA . ALA A 1 193 ? -16.077 7.926 -3.803 1.00 94.06 193 ALA A CA 1
ATOM 1451 C C . ALA A 1 193 ? -16.287 9.142 -4.721 1.00 94.06 193 ALA A C 1
ATOM 1453 O O . ALA A 1 193 ? -17.099 9.085 -5.643 1.00 94.06 193 ALA A O 1
ATOM 1454 N N . GLY A 1 194 ? -15.568 10.245 -4.481 1.00 93.94 194 GLY A N 1
ATOM 1455 C CA . GLY A 1 194 ? -15.700 11.472 -5.267 1.00 93.94 194 GLY A CA 1
ATOM 1456 C C . GLY A 1 194 ? -14.877 11.501 -6.556 1.00 93.94 194 GLY A C 1
ATOM 1457 O O . GLY A 1 194 ? -15.205 12.270 -7.460 1.00 93.94 194 GLY A O 1
ATOM 1458 N N . THR A 1 195 ? -13.805 10.707 -6.655 1.00 92.19 195 THR A N 1
ATOM 1459 C CA . THR A 1 195 ? -12.831 10.823 -7.758 1.00 92.19 195 THR A CA 1
ATOM 1460 C C . THR A 1 195 ? -12.631 9.549 -8.569 1.00 92.19 195 THR A C 1
ATOM 1462 O O . THR A 1 195 ? -12.263 9.644 -9.744 1.00 92.19 195 THR A O 1
ATOM 1465 N N . LEU A 1 196 ? -12.870 8.365 -7.994 1.00 90.44 196 LEU A N 1
ATOM 1466 C CA . LEU A 1 196 ? -12.692 7.112 -8.722 1.00 90.44 196 LEU A CA 1
ATOM 1467 C C . LEU A 1 196 ? -13.934 6.838 -9.584 1.00 90.44 196 LEU A C 1
ATOM 1469 O O . LEU A 1 196 ? -15.053 6.814 -9.070 1.00 90.44 196 LEU A O 1
ATOM 1473 N N . PRO A 1 197 ? -13.776 6.637 -10.904 1.00 87.31 197 PRO A N 1
ATOM 1474 C CA . PRO A 1 197 ? -14.911 6.348 -11.767 1.00 87.31 197 PRO A CA 1
ATOM 1475 C C . PRO A 1 197 ? -15.516 4.974 -11.440 1.00 87.31 197 PRO A C 1
ATOM 1477 O O . PRO A 1 197 ? -14.783 4.055 -11.080 1.00 87.31 197 PRO A O 1
ATOM 1480 N N . PRO A 1 198 ? -16.825 4.769 -11.669 1.00 81.38 198 PRO A N 1
ATOM 1481 C CA . PRO A 1 198 ? -17.471 3.475 -11.429 1.00 81.38 198 PRO A CA 1
ATOM 1482 C C . PRO A 1 198 ? -16.940 2.362 -12.346 1.00 81.38 198 PRO A C 1
ATOM 1484 O O . PRO A 1 198 ? -17.082 1.184 -12.040 1.00 81.38 198 PRO A O 1
ATOM 1487 N N . VAL A 1 199 ? -16.327 2.732 -13.476 1.00 83.12 199 VAL A N 1
ATOM 1488 C CA . VAL A 1 199 ? -15.641 1.807 -14.381 1.00 83.12 199 VAL A CA 1
ATOM 1489 C C . VAL A 1 199 ? -14.140 1.910 -14.142 1.00 83.12 199 VAL A C 1
ATOM 1491 O O . VAL A 1 199 ? -13.564 2.985 -14.324 1.00 83.12 199 VAL A O 1
ATOM 1494 N N . GLY A 1 200 ? -13.526 0.784 -13.774 1.00 81.38 200 GLY A N 1
ATOM 1495 C CA . GLY A 1 200 ? -12.093 0.666 -13.519 1.00 81.38 200 GLY A CA 1
ATOM 1496 C C . GLY A 1 200 ? -11.220 1.079 -14.705 1.00 81.38 200 GLY A C 1
ATOM 1497 O O . GLY A 1 200 ? -11.559 0.845 -15.870 1.00 81.38 200 GLY A O 1
ATOM 1498 N N . TRP A 1 201 ? -10.064 1.680 -14.421 1.00 82.06 201 TRP A N 1
ATOM 1499 C CA . TRP A 1 201 ? -9.028 1.914 -15.430 1.00 82.06 201 TRP A CA 1
ATOM 1500 C C . TRP A 1 201 ? -8.390 0.618 -15.930 1.00 82.06 201 TRP A C 1
ATOM 1502 O O . TRP A 1 201 ? -7.915 0.606 -17.064 1.00 82.06 201 TRP A O 1
ATOM 1512 N N . GLY A 1 202 ? -8.400 -0.435 -15.110 1.00 81.12 202 GLY A N 1
ATOM 1513 C CA . GLY A 1 202 ? -7.768 -1.720 -15.378 1.00 81.12 202 GLY A CA 1
ATOM 1514 C C . GLY A 1 202 ? -6.239 -1.691 -15.213 1.00 81.12 202 GLY A C 1
ATOM 1515 O O . GLY A 1 202 ? -5.629 -0.611 -15.140 1.00 81.12 202 GLY A O 1
ATOM 1516 N N . PRO A 1 203 ? -5.583 -2.867 -15.224 1.00 82.06 203 PRO A N 1
ATOM 1517 C CA . PRO A 1 203 ? -4.137 -2.990 -15.056 1.00 82.06 203 PRO A CA 1
ATOM 1518 C C . PRO A 1 203 ? -3.345 -2.155 -16.068 1.00 82.06 203 PRO A C 1
ATOM 1520 O O . PRO A 1 203 ? -3.498 -2.286 -17.289 1.00 82.06 203 PRO A O 1
ATOM 1523 N N . GLY A 1 204 ? -2.474 -1.271 -15.572 1.00 79.12 204 GLY A N 1
ATOM 1524 C CA . GLY A 1 204 ? -1.699 -0.354 -16.416 1.00 79.12 204 GLY A CA 1
ATOM 1525 C C . GLY A 1 204 ? -2.568 0.615 -17.227 1.00 79.12 204 GLY A C 1
ATOM 1526 O O . GLY A 1 204 ? -2.179 1.013 -18.326 1.00 79.12 204 GLY A O 1
ATOM 1527 N N . ARG A 1 205 ? -3.759 0.963 -16.718 1.00 75.62 205 ARG A N 1
ATOM 1528 C CA . ARG A 1 205 ? -4.778 1.801 -17.380 1.00 75.62 205 ARG A CA 1
ATOM 1529 C C . ARG A 1 205 ? -5.315 1.231 -18.694 1.00 75.62 205 ARG A C 1
ATOM 1531 O O . ARG A 1 205 ? -5.877 1.968 -19.511 1.00 75.62 205 ARG A O 1
ATOM 1538 N N . ARG A 1 206 ? -5.150 -0.073 -18.922 1.00 60.25 206 ARG A N 1
ATOM 1539 C CA . ARG A 1 206 ? -5.859 -0.761 -19.998 1.00 60.25 206 ARG A CA 1
ATOM 1540 C C . ARG A 1 206 ? -7.268 -1.047 -19.508 1.00 60.25 206 ARG A C 1
ATOM 1542 O O . ARG A 1 206 ? -7.478 -2.022 -18.799 1.00 60.25 206 ARG A O 1
ATOM 1549 N N . ARG A 1 207 ? -8.228 -0.207 -19.911 1.00 57.56 207 ARG A N 1
ATOM 1550 C CA . ARG A 1 207 ? -9.649 -0.518 -19.714 1.00 57.56 207 ARG A CA 1
ATOM 1551 C C . ARG A 1 207 ? -9.915 -1.901 -20.302 1.00 57.56 207 ARG A C 1
ATOM 1553 O O . ARG A 1 207 ? -9.671 -2.095 -21.491 1.00 57.56 207 ARG A O 1
ATOM 1560 N N . ASP A 1 208 ? -10.526 -2.795 -19.531 1.00 50.62 208 ASP A N 1
ATOM 1561 C CA . ASP A 1 208 ? -10.987 -4.113 -20.006 1.00 50.62 208 ASP A CA 1
ATOM 1562 C C . ASP A 1 208 ? -12.167 -4.038 -20.995 1.00 50.62 208 ASP A C 1
ATOM 1564 O O . ASP A 1 208 ? -12.783 -5.031 -21.377 1.00 50.62 208 ASP A O 1
ATOM 1568 N N . HIS A 1 209 ? -12.465 -2.848 -21.506 1.00 46.78 209 HIS A N 1
ATOM 1569 C CA . HIS A 1 209 ? -13.328 -2.681 -22.655 1.00 46.78 209 HIS A CA 1
ATOM 1570 C C . HIS A 1 209 ? -12.525 -2.838 -23.946 1.00 46.78 209 HIS A C 1
ATOM 1572 O O . HIS A 1 209 ? -12.245 -1.869 -24.653 1.00 46.78 209 HIS A O 1
ATOM 1578 N N . LEU A 1 210 ? -12.313 -4.093 -24.343 1.00 41.59 210 LEU A N 1
ATOM 1579 C CA . LEU A 1 210 ? -12.562 -4.460 -25.736 1.00 41.59 210 LEU A CA 1
ATOM 1580 C C . LEU A 1 210 ? -14.040 -4.152 -26.045 1.00 41.59 210 LEU A C 1
ATOM 1582 O O . LEU A 1 210 ? -14.884 -5.038 -26.119 1.00 41.59 210 LEU A O 1
ATOM 1586 N N . GLN A 1 211 ? -14.382 -2.871 -26.200 1.00 39.22 211 GLN A N 1
ATOM 1587 C CA . GLN A 1 211 ? -15.569 -2.505 -26.956 1.00 39.22 211 GLN A CA 1
ATOM 1588 C C . GLN A 1 211 ? -15.308 -2.955 -28.402 1.00 39.22 211 GLN A C 1
ATOM 1590 O O . GLN A 1 211 ? -14.308 -2.530 -28.986 1.00 39.22 211 GLN A O 1
ATOM 1595 N N . PRO A 1 212 ? -16.179 -3.767 -29.025 1.00 39.41 212 PRO A N 1
ATOM 1596 C CA . PRO A 1 212 ? -16.015 -4.230 -30.406 1.00 39.41 212 PRO A CA 1
ATOM 1597 C C . PRO A 1 212 ? -16.302 -3.117 -31.437 1.00 39.41 212 PRO A C 1
ATOM 1599 O O . PRO A 1 212 ? -16.904 -3.341 -32.485 1.00 39.41 212 PRO A O 1
ATOM 1602 N N . HIS A 1 213 ? -15.904 -1.876 -31.160 1.00 39.12 213 HIS A N 1
ATOM 1603 C CA . HIS A 1 213 ? -16.218 -0.707 -31.977 1.00 39.12 213 HIS A CA 1
ATOM 1604 C C . HIS A 1 213 ? -14.972 -0.003 -32.511 1.00 39.12 213 HIS A C 1
ATOM 1606 O O . HIS A 1 213 ? -14.973 1.206 -32.708 1.00 39.12 213 HIS A O 1
ATOM 1612 N N . ILE A 1 214 ? -13.938 -0.762 -32.875 1.00 42.59 214 ILE A N 1
ATOM 1613 C CA . ILE A 1 214 ? -13.060 -0.329 -33.965 1.00 42.59 214 ILE A CA 1
ATOM 1614 C C . ILE A 1 214 ? -13.732 -0.787 -35.261 1.00 42.59 214 ILE A C 1
ATOM 1616 O O . ILE A 1 214 ? -13.395 -1.811 -35.849 1.00 42.59 214 ILE A O 1
ATOM 1620 N N . ARG A 1 215 ? -14.743 -0.034 -35.715 1.00 40.12 215 ARG A N 1
ATOM 1621 C CA . ARG A 1 215 ? -15.122 -0.101 -37.129 1.00 40.12 215 ARG A CA 1
ATOM 1622 C C . ARG A 1 215 ? -13.932 0.450 -37.900 1.00 40.12 215 ARG A C 1
ATOM 1624 O O . ARG A 1 215 ? -13.667 1.648 -37.839 1.00 40.12 215 ARG A O 1
ATOM 1631 N N . HIS A 1 216 ? -13.218 -0.424 -38.603 1.00 40.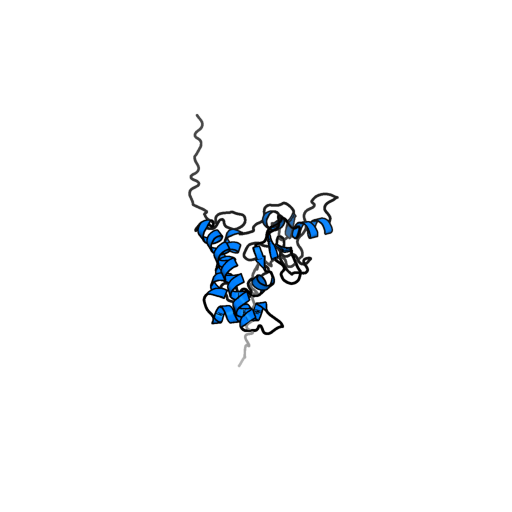69 216 HIS A N 1
ATOM 1632 C CA . HIS A 1 216 ? -12.246 -0.033 -39.614 1.00 40.69 216 HIS A CA 1
ATOM 1633 C C . HIS A 1 216 ? -12.901 0.988 -40.556 1.00 40.69 216 HIS A C 1
ATOM 1635 O O . HIS A 1 216 ? -13.703 0.623 -41.418 1.00 40.69 216 HIS A O 1
ATOM 1641 N N . ARG A 1 217 ? -12.588 2.279 -40.399 1.00 42.38 217 ARG A N 1
ATOM 1642 C CA . ARG A 1 217 ? -12.830 3.243 -41.470 1.00 42.38 217 ARG A CA 1
ATOM 1643 C C . ARG A 1 217 ? -11.828 2.899 -42.560 1.00 42.38 217 ARG A C 1
ATOM 1645 O O . ARG A 1 217 ? -10.641 3.183 -42.436 1.00 42.38 217 ARG A O 1
ATOM 1652 N N . ARG A 1 218 ? -12.315 2.218 -43.597 1.00 40.09 218 ARG A N 1
ATOM 1653 C CA . ARG A 1 218 ? -11.618 2.137 -44.877 1.00 40.09 218 ARG A CA 1
ATOM 1654 C C . ARG A 1 218 ? -11.435 3.571 -45.363 1.00 40.09 218 ARG A C 1
ATOM 1656 O O . ARG A 1 218 ? -12.418 4.263 -45.610 1.00 40.09 218 ARG A O 1
ATOM 1663 N N . TRP A 1 219 ? -10.189 4.009 -45.452 1.00 39.56 219 TRP A N 1
ATOM 1664 C CA . TRP A 1 219 ? -9.839 5.196 -46.213 1.00 39.56 219 TRP A CA 1
ATOM 1665 C C . TRP A 1 219 ? -10.067 4.853 -47.685 1.00 39.56 219 TRP A C 1
ATOM 1667 O O . TRP A 1 219 ? -9.366 4.009 -48.241 1.00 39.56 219 TRP A O 1
ATOM 1677 N N . ALA A 1 220 ? -11.104 5.433 -48.284 1.00 43.53 220 ALA A N 1
ATOM 1678 C CA . ALA A 1 220 ? -11.214 5.487 -49.731 1.00 43.53 220 ALA A CA 1
ATOM 1679 C C . ALA A 1 220 ? -10.239 6.569 -50.200 1.00 43.53 220 ALA A C 1
ATOM 1681 O O . ALA A 1 220 ? -10.391 7.734 -49.834 1.00 43.53 220 ALA A O 1
ATOM 1682 N N . ALA A 1 221 ? -9.211 6.157 -50.936 1.00 46.50 221 ALA A N 1
ATOM 1683 C CA . ALA A 1 221 ? -8.380 7.071 -51.700 1.00 46.50 221 ALA A CA 1
ATOM 1684 C C . ALA A 1 221 ? -9.239 7.714 -52.800 1.00 46.50 221 ALA A C 1
ATOM 1686 O O . ALA A 1 221 ? -9.982 7.008 -53.487 1.00 46.50 221 ALA A O 1
ATOM 1687 N N . ALA A 1 222 ? -9.141 9.035 -52.917 1.00 51.16 222 ALA A N 1
ATOM 1688 C CA . ALA A 1 222 ? -9.509 9.797 -54.102 1.00 51.16 222 ALA A CA 1
ATOM 1689 C C . ALA A 1 222 ? -8.215 10.252 -54.780 1.00 51.16 222 ALA A C 1
ATOM 1691 O O . ALA A 1 222 ? -7.257 10.553 -54.027 1.00 51.16 222 ALA A O 1
#

Secondary structure (DSSP, 8-state):
------------------------SPPEE----TT--HHHHHHHHH---S---EEHHHHHH-B-TTSSBTTTTTTGGGT----TT-TT-PPTTEEEES-TTSPEEEE-HHHHSEEEEEETTEEEEEETSPP---HHHHHHHHHHHHHHHHSSHHHHHHHHHHHTTTSPPPHHHHHHHHHHHHHHHHHHHHHHHHHS-SS---GGG--S---S----------

Radius of gyration: 24.77 Å; Cα contacts (8 Å, |Δi|>4): 277; chains: 1; bounding box: 46×91×81 Å

Sequence (222 aa):
MLRIAFLIGFALVAAASSGIETALGDPIYVDQGPTWTAEDRADYYTRDQGSRLINLTWLRALKAKDGQPFLSDGLTRYGFLPNPGNNTNLPVGLHTTGPAESPMVGITCSACHTRQVEVGGKTYRIDGGPAFMDFQEFLSDLDKAVGDATASETAFAAFAAAVSQPATPSAADIAALRQRVDAWHLRFHAFAAGTLPPVGWGPGRRRDHLQPHIRHRRWAAA

Foldseek 3Di:
DDDDDDDDDDDDPPDPPPDLPPPPDDAAEDDPDPPCDPVVVLCQQAPDPPFFQAWLLLQQLFAFPVRHRNCPVLCVVQQFAFDPVDPSRHGRQWYWDDDPVTTTIGGGPQRQQWDWDDDPSGIYIYGRHGTQGQVLVVLVRVLVRLCQCLVDPVSVCSSQPSSPPPDDDDPVRSVVVSVVSVVSSVVSVCCSVVPRDPQGCHGSSPRPPPPVPPPPPPPDDD

Organism: NCBI:txid2819348

pLDDT: mean 84.74, std 19.63, range [36.47, 98.5]

Solvent-accessible surface area (backbone atoms only — not comparable to full-atom values): 13201 Å² tota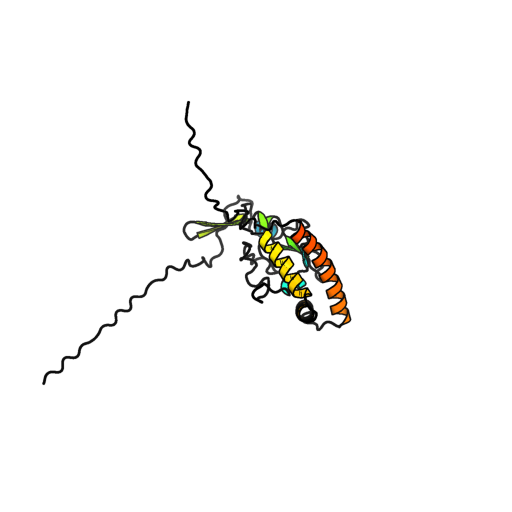l; per-residue (Å²): 141,82,87,81,84,83,82,82,80,81,79,82,79,78,79,79,75,85,66,85,71,74,71,91,60,84,59,48,68,58,90,78,54,99,82,64,44,74,64,57,49,56,46,50,29,43,42,84,71,83,47,74,75,47,48,45,55,56,54,66,40,30,37,39,99,85,68,45,53,49,58,74,70,45,43,41,93,32,45,38,42,90,28,89,88,36,94,81,68,39,22,37,8,37,30,74,44,80,54,89,93,62,30,26,28,14,61,22,67,29,35,56,23,34,22,76,49,75,58,93,91,40,48,36,33,35,83,74,31,75,16,46,29,19,65,62,61,48,51,53,51,49,44,48,27,51,49,57,33,65,70,37,72,70,42,30,50,54,34,47,52,53,48,38,60,94,49,83,71,51,75,66,53,47,53,55,48,46,55,53,50,52,59,48,47,57,55,50,40,52,49,47,73,72,67,57,65,97,66,69,48,36,55,47,63,46,50,86,67,82,62,94,71,78,71,79,76,76,80,77,85,128